Protein AF-0000000067766964 (afdb_homodimer)

InterPro domains:
  IPR021109 Aspartic peptidase domain superfamily [G3DSA:2.40.70.10] (1-132)

pLDDT: mean 86.57, std 10.9, range [59.5, 97.56]

Radius of gyration: 18.53 Å; Cα contacts (8 Å, |Δi|>4): 700; chains: 2; bounding box: 32×52×48 Å

Organism: Nicotiana tabacum (NCBI:txid4097)

Secondary structure (DSSP, 8-state):
-PPP-------EEEEEETTEEEEEEEE-TT-SSEEEEHHHHHHHTPPPPPP----EE-TTS-EE--SB---SEEEEETTEEEEE-EEEE-----TT-SEEE-HHHHHHTT-EEETTTTEEEEEETTEEEEEE--/-PPP-------EEEEEETTEEEEEEEE-TT-SSEEEEHHHHHHHTPPPPPP----EE-TTS-EE--SB---SEEEEETTEEEEE-EEEE-----TT-SEEE-HHHHHHTT-EEETTTTEEEEEETTEEEEEE--

Sequence (268 aa):
MAQKLSDPGSFSIPRTIGSYSFAIALCDLGASINLMPLAIYTMLGIDRARPTTMLLQLADRTVKRPTGNPDDVLVQVEKFVFPGDFVIFDYQVDEEIPIILGRPFLATERALIDCEAGELKMRLNNEEIIFNVQMAQKLSDPGSFSIPRTIGSYSFAIALCDLGASINLMPLAIYTMLGIDRARPTTMLLQLADRTVKRPTGNPDDVLVQVEKFVFPGDFVIFDYQVDEEIPIILGRPFLATERALIDCEAGELKMRLNNEEIIFNVQ

Structure (mmCIF, N/CA/C/O backbone):
data_AF-0000000067766964-model_v1
#
loop_
_entity.id
_entity.type
_entity.pdbx_description
1 polymer 'Reverse transcriptase domain-containing protein'
#
loop_
_atom_site.group_PDB
_atom_site.id
_atom_site.type_symbol
_atom_site.label_atom_id
_atom_site.label_alt_id
_atom_site.label_comp_id
_atom_site.label_asym_id
_atom_site.label_entity_id
_atom_site.label_seq_id
_atom_site.pdbx_PDB_ins_code
_atom_site.Cartn_x
_atom_site.Cartn_y
_atom_site.Cartn_z
_atom_site.occupancy
_atom_site.B_iso_or_equiv
_atom_site.auth_seq_id
_atom_site.auth_comp_id
_atom_site.auth_asym_id
_atom_site.auth_atom_id
_atom_site.pdbx_PDB_model_num
ATOM 1 N N . MET A 1 1 ? -7.625 -25.438 -0.184 1 72.56 1 MET A N 1
ATOM 2 C CA . MET A 1 1 ? -7.195 -24.297 -1.004 1 72.56 1 MET A CA 1
ATOM 3 C C . MET A 1 1 ? -7.566 -22.984 -0.345 1 72.56 1 MET A C 1
ATOM 5 O O . MET A 1 1 ? -8.578 -22.891 0.356 1 72.56 1 MET A O 1
ATOM 9 N N . ALA A 1 2 ? -6.594 -22 -0.365 1 87.25 2 ALA A N 1
ATOM 10 C CA . ALA A 1 2 ? -6.875 -20.703 0.227 1 87.25 2 ALA A CA 1
ATOM 11 C C . ALA A 1 2 ? -8.109 -20.062 -0.405 1 87.25 2 ALA A C 1
ATOM 13 O O . ALA A 1 2 ? -8.32 -20.172 -1.615 1 87.25 2 ALA A O 1
ATOM 14 N N . GLN A 1 3 ? -9.016 -19.625 0.332 1 89.56 3 GLN A N 1
ATOM 15 C CA . GLN A 1 3 ? -10.203 -18.922 -0.147 1 89.56 3 GLN A CA 1
ATOM 16 C C . GLN A 1 3 ? -9.852 -17.531 -0.665 1 89.56 3 GLN A C 1
ATOM 18 O O . GLN A 1 3 ? -9.195 -16.75 0.032 1 89.56 3 GLN A O 1
ATOM 23 N N . LYS A 1 4 ? -10.242 -17.359 -1.909 1 92.69 4 LYS A N 1
ATOM 24 C CA . LYS A 1 4 ? -10.039 -16.047 -2.494 1 92.69 4 LYS A CA 1
ATOM 25 C C . LYS A 1 4 ? -10.945 -15.008 -1.836 1 92.69 4 LYS A C 1
ATOM 27 O O . LYS A 1 4 ? -12.141 -15.25 -1.657 1 92.69 4 LYS A O 1
ATOM 32 N N . LEU A 1 5 ? -10.383 -13.867 -1.477 1 92.94 5 LEU A N 1
ATOM 33 C CA . LEU A 1 5 ? -11.164 -12.773 -0.898 1 92.94 5 LEU A CA 1
ATOM 34 C C . LEU A 1 5 ? -11.219 -11.586 -1.851 1 92.94 5 LEU A C 1
ATOM 36 O O . LEU A 1 5 ? -10.383 -11.453 -2.742 1 92.94 5 LEU A O 1
ATOM 40 N N . SER A 1 6 ? -12.195 -10.781 -1.706 1 90.88 6 SER A N 1
ATOM 41 C CA . SER A 1 6 ? -12.375 -9.586 -2.521 1 90.88 6 SER A CA 1
ATOM 42 C C . SER A 1 6 ? -11.625 -8.398 -1.931 1 90.88 6 SER A C 1
ATOM 44 O O . SER A 1 6 ? -11.094 -8.484 -0.821 1 90.88 6 SER A O 1
ATOM 46 N N . ASP A 1 7 ? -11.57 -7.34 -2.721 1 91.38 7 ASP A N 1
ATOM 47 C CA . ASP A 1 7 ? -10.945 -6.105 -2.248 1 91.38 7 ASP A CA 1
ATOM 48 C C . ASP A 1 7 ? -11.641 -5.59 -0.99 1 91.38 7 ASP A C 1
ATOM 50 O O . ASP A 1 7 ? -12.82 -5.254 -1.02 1 91.38 7 ASP A O 1
ATOM 54 N N . PRO A 1 8 ? -10.875 -5.516 0.083 1 91.69 8 PRO A N 1
ATOM 55 C CA . PRO A 1 8 ? -11.492 -5.008 1.309 1 91.69 8 PRO A CA 1
ATOM 56 C C . PRO A 1 8 ? -11.82 -3.518 1.23 1 91.69 8 PRO A C 1
ATOM 58 O O . PRO A 1 8 ? -12.555 -2.996 2.078 1 91.69 8 PRO A O 1
ATOM 61 N N . GLY A 1 9 ? -11.297 -2.801 0.246 1 88.94 9 GLY A N 1
ATOM 62 C CA . GLY A 1 9 ? -11.453 -1.36 0.13 1 88.94 9 GLY A CA 1
ATOM 63 C C . GLY A 1 9 ? -10.148 -0.605 0.296 1 88.94 9 GLY A C 1
ATOM 64 O O . GLY A 1 9 ? -9.164 -1.159 0.787 1 88.94 9 GLY A O 1
ATOM 65 N N . SER A 1 10 ? -10.188 0.634 -0.081 1 88.75 10 SER A N 1
ATOM 66 C CA . SER A 1 10 ? -9 1.478 0.016 1 88.75 10 SER A CA 1
ATOM 67 C C . SER A 1 10 ? -8.703 1.843 1.465 1 88.75 10 SER A C 1
ATOM 69 O O . SER A 1 10 ? -9.609 2.152 2.234 1 88.75 10 SER A O 1
ATOM 71 N N . PHE A 1 11 ? -7.477 1.754 1.855 1 92.5 11 PHE A N 1
ATOM 72 C CA . PHE A 1 11 ? -7.039 2.197 3.174 1 92.5 11 PHE A CA 1
ATOM 73 C C . PHE A 1 11 ? -6.82 3.705 3.193 1 92.5 11 PHE A C 1
ATOM 75 O O . PHE A 1 11 ? -5.688 4.172 3.324 1 92.5 11 PHE A O 1
ATOM 82 N N . SER A 1 12 ? -7.973 4.348 3.004 1 92.31 12 SER A N 1
ATOM 83 C CA . SER A 1 12 ? -8.039 5.805 3.041 1 92.31 12 SER A CA 1
ATOM 84 C C . SER A 1 12 ? -8.773 6.293 4.285 1 92.31 12 SER A C 1
ATOM 86 O O . SER A 1 12 ? -9.945 5.98 4.484 1 92.31 12 SER A O 1
ATOM 88 N N . ILE A 1 13 ? -8.094 6.988 5.133 1 93.31 13 ILE A N 1
ATOM 89 C CA . ILE A 1 13 ? -8.688 7.43 6.387 1 93.31 13 ILE A CA 1
ATOM 90 C C . ILE A 1 13 ? -8.555 8.945 6.52 1 93.31 13 ILE A C 1
ATOM 92 O O . ILE A 1 13 ? -7.66 9.547 5.93 1 93.31 13 ILE A O 1
ATOM 96 N N . PRO A 1 14 ? -9.453 9.531 7.234 1 94.38 14 PRO A N 1
ATOM 97 C CA . PRO A 1 14 ? -9.406 10.984 7.387 1 94.38 14 PRO A CA 1
ATOM 98 C C . PRO A 1 14 ? -8.141 11.461 8.094 1 94.38 14 PRO A C 1
ATOM 100 O O . PRO A 1 14 ? -7.641 10.789 9 1 94.38 14 PRO A O 1
ATOM 103 N N . ARG A 1 15 ? -7.727 12.516 7.543 1 96.38 15 ARG A N 1
ATOM 104 C CA . ARG A 1 15 ? -6.605 13.211 8.164 1 96.38 15 ARG A CA 1
ATOM 105 C C . ARG A 1 15 ? -6.836 14.719 8.188 1 96.38 15 ARG A C 1
ATOM 107 O O . ARG A 1 15 ? -7.555 15.25 7.344 1 96.38 15 ARG A O 1
ATOM 114 N N . THR A 1 16 ? -6.215 15.312 9.156 1 95.69 16 THR A N 1
ATOM 115 C CA . THR A 1 16 ? -6.219 16.766 9.227 1 95.69 16 THR A CA 1
ATOM 116 C C . THR A 1 16 ? -4.797 17.328 9.203 1 95.69 16 THR A C 1
ATOM 118 O O . THR A 1 16 ? -3.914 16.797 9.891 1 95.69 16 THR A O 1
ATOM 121 N N . ILE A 1 17 ? -4.594 18.312 8.328 1 94.06 17 ILE A N 1
ATOM 122 C CA . ILE A 1 17 ? -3.34 19.062 8.281 1 94.06 17 ILE A CA 1
ATOM 123 C C . ILE A 1 17 ? -3.617 20.547 8.453 1 94.06 17 ILE A C 1
ATOM 125 O O . ILE A 1 17 ? -4.316 21.156 7.641 1 94.06 17 ILE A O 1
ATOM 129 N N . GLY A 1 18 ? -3.004 21.047 9.508 1 90.06 18 GLY A N 1
ATOM 130 C CA . GLY A 1 18 ? -3.391 22.406 9.828 1 90.06 18 GLY A CA 1
ATOM 131 C C . GLY A 1 18 ? -4.879 22.562 10.078 1 90.06 18 GLY A C 1
ATOM 132 O O . GLY A 1 18 ? -5.449 21.859 10.922 1 90.06 18 GLY A O 1
ATOM 133 N N . SER A 1 19 ? -5.473 23.438 9.297 1 90.5 19 SER A N 1
ATOM 134 C CA . SER A 1 19 ? -6.898 23.688 9.453 1 90.5 19 SER A CA 1
ATOM 135 C C . SER A 1 19 ? -7.715 22.938 8.414 1 90.5 19 SER A C 1
ATOM 137 O O . SER A 1 19 ? -8.938 23.078 8.352 1 90.5 19 SER A O 1
ATOM 139 N N . TYR A 1 20 ? -7.094 22.109 7.672 1 91.69 20 TYR A N 1
ATOM 140 C CA . TYR A 1 20 ? -7.77 21.438 6.562 1 91.69 20 TYR A CA 1
ATOM 141 C C . TYR A 1 20 ? -7.957 19.953 6.844 1 91.69 20 TYR A C 1
ATOM 143 O O . TYR A 1 20 ? -7.008 19.266 7.223 1 91.69 20 TYR A O 1
ATOM 151 N N . SER A 1 21 ? -9.148 19.578 6.695 1 93.44 21 SER A N 1
ATOM 152 C CA . SER A 1 21 ? -9.484 18.172 6.887 1 93.44 21 SER A CA 1
ATOM 153 C C . SER A 1 21 ? -9.633 17.453 5.547 1 93.44 21 SER A C 1
ATOM 155 O O . SER A 1 21 ? -10.367 17.922 4.668 1 93.44 21 SER A O 1
ATOM 157 N N . PHE A 1 22 ? -8.914 16.406 5.438 1 91.94 22 PHE A N 1
ATOM 158 C CA . PHE A 1 22 ? -9.031 15.547 4.27 1 91.94 22 PHE A CA 1
ATOM 159 C C . PHE A 1 22 ? -9.812 14.281 4.613 1 91.94 22 PHE A C 1
ATOM 161 O O . PHE A 1 22 ? -9.375 13.477 5.438 1 91.94 22 PHE A O 1
ATOM 168 N N . ALA A 1 23 ? -10.883 14.109 3.98 1 88.19 23 ALA A N 1
ATOM 169 C CA . ALA A 1 23 ? -11.711 12.945 4.246 1 88.19 23 ALA A CA 1
ATOM 170 C C . ALA A 1 23 ? -11.031 11.664 3.77 1 88.19 23 ALA A C 1
ATOM 172 O O . ALA A 1 23 ? -11.258 10.586 4.332 1 88.19 23 ALA A O 1
ATOM 173 N N . ILE A 1 24 ? -10.141 11.898 2.807 1 87.19 24 ILE A N 1
ATOM 174 C CA . ILE A 1 24 ? -9.578 10.719 2.158 1 87.19 24 ILE A CA 1
ATOM 175 C C . ILE A 1 24 ? -8.078 10.922 1.947 1 87.19 24 ILE A C 1
ATOM 177 O O . ILE A 1 24 ? -7.664 11.703 1.085 1 87.19 24 ILE A O 1
ATOM 181 N N . ALA A 1 25 ? -7.305 10.391 2.822 1 92.12 25 ALA A N 1
ATOM 182 C CA . ALA A 1 25 ? -5.859 10.273 2.643 1 92.12 25 ALA A CA 1
ATOM 183 C C . ALA A 1 25 ? -5.441 8.812 2.488 1 92.12 25 ALA A C 1
ATOM 185 O O . ALA A 1 25 ? -5.715 7.988 3.361 1 92.12 25 ALA A O 1
ATOM 186 N N . LEU A 1 26 ? -4.781 8.57 1.412 1 93.06 26 LEU A N 1
ATOM 187 C CA . LEU A 1 26 ? -4.453 7.188 1.098 1 93.06 26 LEU A CA 1
ATOM 188 C C . LEU A 1 26 ? -3.227 6.727 1.878 1 93.06 26 LEU A C 1
ATOM 190 O O . LEU A 1 26 ? -2.201 7.41 1.891 1 93.06 26 LEU A O 1
ATOM 194 N N . CYS A 1 27 ? -3.41 5.637 2.564 1 94.19 27 CYS A N 1
ATOM 195 C CA . CYS A 1 27 ? -2.275 4.914 3.127 1 94.19 27 CYS A CA 1
ATOM 196 C C . CYS A 1 27 ? -1.703 3.928 2.115 1 94.19 27 CYS A C 1
ATOM 198 O O . CYS A 1 27 ? -2.334 2.918 1.803 1 94.19 27 CYS A O 1
ATOM 200 N N . ASP A 1 28 ? -0.506 4.242 1.622 1 91.69 28 ASP A N 1
ATOM 201 C CA . ASP A 1 28 ? 0 3.482 0.482 1 91.69 28 ASP A CA 1
ATOM 202 C C . ASP A 1 28 ? 1.331 2.812 0.815 1 91.69 28 ASP A C 1
ATOM 204 O O . ASP A 1 28 ? 2.367 3.477 0.88 1 91.69 28 ASP A O 1
ATOM 208 N N . LEU A 1 29 ? 1.304 1.486 0.872 1 92.38 29 LEU A N 1
ATOM 209 C CA . LEU A 1 29 ? 2.516 0.716 1.132 1 92.38 29 LEU A CA 1
ATOM 210 C C . LEU A 1 29 ? 3.434 0.72 -0.086 1 92.38 29 LEU A C 1
ATOM 212 O O . LEU A 1 29 ? 4.613 0.382 0.02 1 92.38 29 LEU A O 1
ATOM 216 N N . GLY A 1 30 ? 2.893 1.052 -1.197 1 87.69 30 GLY A N 1
ATOM 217 C CA . GLY A 1 30 ? 3.691 1.084 -2.412 1 87.69 30 GLY A CA 1
ATOM 218 C C . GLY A 1 30 ? 4.48 2.371 -2.574 1 87.69 30 GLY A C 1
ATOM 219 O O . GLY A 1 30 ? 5.375 2.453 -3.414 1 87.69 30 GLY A O 1
ATOM 220 N N . ALA A 1 31 ? 4.242 3.34 -1.771 1 87.88 31 ALA A N 1
ATOM 221 C CA . ALA A 1 31 ? 4.867 4.652 -1.899 1 87.88 31 ALA A CA 1
ATOM 222 C C . ALA A 1 31 ? 5.988 4.828 -0.878 1 87.88 31 ALA A C 1
ATOM 224 O O . ALA A 1 31 ? 5.773 4.664 0.324 1 87.88 31 ALA A O 1
ATOM 225 N N . SER A 1 32 ? 7.141 5.258 -1.37 1 88.62 32 SER A N 1
ATOM 226 C CA . SER A 1 32 ? 8.289 5.48 -0.495 1 88.62 32 SER A CA 1
ATOM 227 C C . SER A 1 32 ? 8.312 6.914 0.029 1 88.62 32 SER A C 1
ATOM 229 O O . SER A 1 32 ? 9.258 7.316 0.703 1 88.62 32 SER A O 1
ATOM 231 N N . ILE A 1 33 ? 7.301 7.672 -0.274 1 89.06 33 ILE A N 1
ATOM 232 C CA . ILE A 1 33 ? 7.238 9.07 0.136 1 89.06 33 ILE A CA 1
ATOM 233 C C . ILE A 1 33 ? 5.801 9.445 0.492 1 89.06 33 ILE A C 1
ATOM 235 O O . ILE A 1 33 ? 4.863 8.727 0.135 1 89.06 33 ILE A O 1
ATOM 239 N N . ASN A 1 34 ? 5.676 10.547 1.254 1 92 34 ASN A N 1
ATOM 240 C CA . ASN A 1 34 ? 4.395 11.227 1.381 1 92 34 ASN A CA 1
ATOM 241 C C . ASN A 1 34 ? 4.223 12.305 0.312 1 92 34 ASN A C 1
ATOM 243 O O . ASN A 1 34 ? 5.121 13.117 0.098 1 92 34 ASN A O 1
ATOM 247 N N . LEU A 1 35 ? 3.098 12.281 -0.365 1 89.56 35 LEU A N 1
ATOM 248 C CA . LEU A 1 35 ? 2.916 13.156 -1.521 1 89.56 35 LEU A CA 1
ATOM 249 C C . LEU A 1 35 ? 1.757 14.117 -1.297 1 89.56 35 LEU A C 1
ATOM 251 O O . LEU A 1 35 ? 0.708 13.727 -0.782 1 89.56 35 LEU A O 1
ATOM 255 N N . MET A 1 36 ? 2.064 15.359 -1.678 1 89.44 36 MET A N 1
ATOM 256 C CA . MET A 1 36 ? 1.05 16.406 -1.667 1 89.44 36 MET A CA 1
ATOM 257 C C . MET A 1 36 ? 1.168 17.297 -2.904 1 89.44 36 MET A C 1
ATOM 259 O O . MET A 1 36 ? 2.271 17.688 -3.285 1 89.44 36 MET A O 1
ATOM 263 N N . PRO A 1 37 ? 0.085 17.578 -3.545 1 87 37 PRO A N 1
ATOM 264 C CA . PRO A 1 37 ? 0.17 18.5 -4.68 1 87 37 PRO A CA 1
ATOM 265 C C . PRO A 1 37 ? 0.46 19.938 -4.254 1 87 37 PRO A C 1
ATOM 267 O O . PRO A 1 37 ? 0.093 20.344 -3.15 1 87 37 PRO A O 1
ATOM 270 N N . LEU A 1 38 ? 0.995 20.609 -5.211 1 85.69 38 LEU A N 1
ATOM 271 C CA . LEU A 1 38 ? 1.349 22 -4.949 1 85.69 38 LEU A CA 1
ATOM 272 C C . LEU A 1 38 ? 0.12 22.812 -4.547 1 85.69 38 LEU A C 1
ATOM 274 O O . LEU A 1 38 ? 0.196 23.672 -3.658 1 85.69 38 LEU A O 1
ATOM 278 N N . ALA A 1 39 ? -0.982 22.547 -5.176 1 86.56 39 ALA A N 1
ATOM 279 C CA . ALA A 1 39 ? -2.217 23.281 -4.891 1 86.56 39 ALA A CA 1
ATOM 280 C C . ALA A 1 39 ? -2.629 23.109 -3.43 1 86.56 39 ALA A C 1
ATOM 282 O O . ALA A 1 39 ? -3.047 24.062 -2.777 1 86.56 39 ALA A O 1
ATOM 283 N N . ILE A 1 40 ? -2.51 21.969 -2.926 1 88.25 40 ILE A N 1
ATOM 284 C CA . ILE A 1 40 ? -2.857 21.688 -1.536 1 88.25 40 ILE A CA 1
ATOM 285 C C . ILE A 1 40 ? -1.832 22.328 -0.606 1 88.25 40 ILE A C 1
ATOM 287 O O . ILE A 1 40 ? -2.199 22.969 0.387 1 88.25 40 ILE A O 1
ATOM 291 N N . TYR A 1 41 ? -0.616 22.172 -0.977 1 87.81 41 TYR A N 1
ATOM 292 C CA . TYR A 1 41 ? 0.453 22.75 -0.177 1 87.81 41 TYR A CA 1
ATOM 293 C C . TYR A 1 41 ? 0.256 24.266 -0.02 1 87.81 41 TYR A C 1
ATOM 295 O O . TYR A 1 41 ? 0.4 24.797 1.079 1 87.81 41 TYR A O 1
ATOM 303 N N . THR A 1 42 ? -0.036 24.875 -1.089 1 87.56 42 THR A N 1
ATOM 304 C CA . THR A 1 42 ? -0.266 26.312 -1.082 1 87.56 42 THR A CA 1
ATOM 305 C C . THR A 1 42 ? -1.466 26.672 -0.209 1 87.56 42 THR A C 1
ATOM 307 O O . THR A 1 42 ? -1.426 27.641 0.548 1 87.56 42 THR A O 1
ATOM 310 N N . MET A 1 43 ? -2.445 25.859 -0.3 1 87.94 43 MET A N 1
ATOM 311 C CA . MET A 1 43 ? -3.658 26.094 0.48 1 87.94 43 MET A CA 1
ATOM 312 C C . MET A 1 43 ? -3.369 25.984 1.975 1 87.94 43 MET A C 1
ATOM 314 O O . MET A 1 43 ? -3.967 26.703 2.775 1 87.94 43 MET A O 1
ATOM 318 N N . LEU A 1 44 ? -2.486 25.141 2.379 1 88.19 44 LEU A N 1
ATOM 319 C CA . LEU A 1 44 ? -2.16 24.922 3.783 1 88.19 44 LEU A CA 1
ATOM 320 C C . LEU A 1 44 ? -1.356 26.078 4.348 1 88.19 44 LEU A C 1
ATOM 322 O O . LEU A 1 44 ? -1.276 26.25 5.566 1 88.19 44 LEU A O 1
ATOM 326 N N . GLY A 1 45 ? -0.78 26.891 3.48 1 82.88 45 GLY A N 1
ATOM 327 C CA . GLY A 1 45 ? -0.008 28.031 3.932 1 82.88 45 GLY A CA 1
ATOM 328 C C . GLY A 1 45 ? 1.278 27.641 4.637 1 82.88 45 GLY A C 1
ATOM 329 O O . GLY A 1 45 ? 1.723 28.344 5.555 1 82.88 45 GLY A O 1
ATOM 330 N N . ILE A 1 46 ? 1.704 26.469 4.363 1 74.69 46 ILE A N 1
ATOM 331 C CA . ILE A 1 46 ? 2.939 26 4.98 1 74.69 46 ILE A CA 1
ATOM 332 C C . ILE A 1 46 ? 4.133 26.719 4.359 1 74.69 46 ILE A C 1
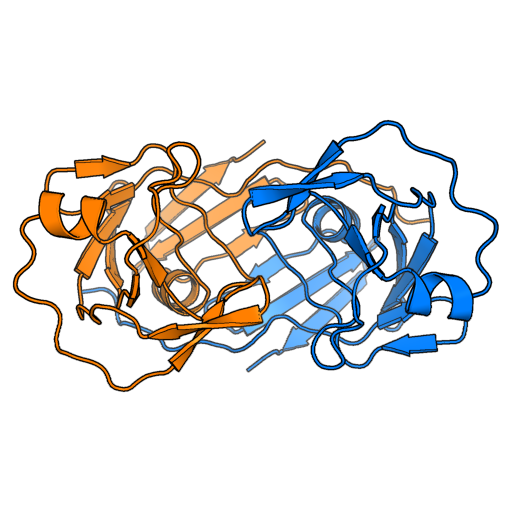ATOM 334 O O . ILE A 1 46 ? 4.09 27.109 3.189 1 74.69 46 ILE A O 1
ATOM 338 N N . ASP A 1 47 ? 4.965 27.156 5.207 1 66.25 47 ASP A N 1
ATOM 339 C CA . ASP A 1 47 ? 6.137 27.891 4.742 1 66.25 47 ASP A CA 1
ATOM 340 C C . ASP A 1 47 ? 6.82 27.172 3.586 1 66.25 47 ASP A C 1
ATOM 342 O O . ASP A 1 47 ? 6.73 25.938 3.479 1 66.25 47 ASP A O 1
ATOM 346 N N . ARG A 1 48 ? 7.535 27.969 2.875 1 62.94 48 ARG A N 1
ATOM 347 C CA . ARG A 1 48 ? 8.133 27.609 1.594 1 62.94 48 ARG A CA 1
ATOM 348 C C . ARG A 1 48 ? 8.93 26.312 1.703 1 62.94 48 ARG A C 1
ATOM 350 O O . ARG A 1 48 ? 9.68 26.125 2.662 1 62.94 48 ARG A O 1
ATOM 357 N N . ALA A 1 49 ? 8.547 25.312 0.904 1 62.75 49 ALA A N 1
ATOM 358 C CA . ALA A 1 49 ? 9.258 24.047 0.7 1 62.75 49 ALA A CA 1
ATOM 359 C C . ALA A 1 49 ? 10.703 24.297 0.278 1 62.75 49 ALA A C 1
ATOM 361 O O . ALA A 1 49 ? 10.992 25.25 -0.449 1 62.75 49 ALA A O 1
ATOM 362 N N . ARG A 1 50 ? 11.555 23.703 1.051 1 68 50 ARG A N 1
ATOM 363 C CA . ARG A 1 50 ? 12.945 23.781 0.625 1 68 50 ARG A CA 1
ATOM 364 C C . ARG A 1 50 ? 13.133 23.203 -0.77 1 68 50 ARG A C 1
ATOM 366 O O . ARG A 1 50 ? 12.531 22.172 -1.102 1 68 50 ARG A O 1
ATOM 373 N N . PRO A 1 51 ? 13.906 23.984 -1.583 1 63.62 51 PRO A N 1
ATOM 374 C CA . PRO A 1 51 ? 14.203 23.422 -2.902 1 63.62 51 PRO A CA 1
ATOM 375 C C . PRO A 1 51 ? 14.953 22.094 -2.822 1 63.62 51 PRO A C 1
ATOM 377 O O . PRO A 1 51 ? 15.695 21.859 -1.869 1 63.62 51 PRO A O 1
ATOM 380 N N . THR A 1 52 ? 14.516 21.156 -3.596 1 66.62 52 THR A N 1
ATOM 381 C CA . THR A 1 52 ? 15.203 19.875 -3.602 1 66.62 52 THR A CA 1
ATOM 382 C C . THR A 1 52 ? 15.734 19.547 -4.996 1 66.62 52 THR A C 1
ATOM 384 O O . THR A 1 52 ? 15.172 19.984 -5.996 1 66.62 52 THR A O 1
ATOM 387 N N . THR A 1 53 ? 16.859 18.969 -4.988 1 65.25 53 THR A N 1
ATOM 388 C CA . THR A 1 53 ? 17.438 18.5 -6.242 1 65.25 53 THR A CA 1
ATOM 389 C C . THR A 1 53 ? 17.062 17.047 -6.508 1 65.25 53 THR A C 1
ATOM 391 O O . THR A 1 53 ? 17.469 16.469 -7.512 1 65.25 53 THR A O 1
ATOM 394 N N . MET A 1 54 ? 16.188 16.656 -5.707 1 64.88 54 MET A N 1
ATOM 395 C CA . MET A 1 54 ? 15.82 15.242 -5.812 1 64.88 54 MET A CA 1
ATOM 396 C C . MET A 1 54 ? 14.938 14.992 -7.031 1 64.88 54 MET A C 1
ATOM 398 O O . MET A 1 54 ? 14.148 15.867 -7.414 1 64.88 54 MET A O 1
ATOM 402 N N . LEU A 1 55 ? 15.32 13.906 -7.793 1 68.44 55 LEU A N 1
ATOM 403 C CA . LEU A 1 55 ? 14.422 13.391 -8.82 1 68.44 55 LEU A CA 1
ATOM 404 C C . LEU A 1 55 ? 13.695 12.148 -8.336 1 68.44 55 LEU A C 1
ATOM 406 O O . LEU A 1 55 ? 14.297 11.273 -7.699 1 68.44 55 LEU A O 1
ATOM 410 N N . LEU A 1 56 ? 12.398 12.367 -8.453 1 69.06 56 LEU A N 1
ATOM 411 C CA . LEU A 1 56 ? 11.625 11.211 -8.016 1 69.06 56 LEU A CA 1
ATOM 412 C C . LEU A 1 56 ? 10.93 10.547 -9.195 1 69.06 56 LEU A C 1
ATOM 414 O O . LEU A 1 56 ? 10.43 11.227 -10.094 1 69.06 56 LEU A O 1
ATOM 418 N N . GLN A 1 57 ? 11.133 9.32 -9.203 1 62.19 57 GLN A N 1
ATOM 419 C CA . GLN A 1 57 ? 10.375 8.547 -10.18 1 62.19 57 GLN A CA 1
ATOM 420 C C . GLN A 1 57 ? 8.977 8.219 -9.656 1 62.19 57 GLN A C 1
ATOM 422 O O . GLN A 1 57 ? 8.836 7.629 -8.578 1 62.19 57 GLN A O 1
ATOM 427 N N . LEU A 1 58 ? 7.984 8.648 -10.391 1 62.16 58 LEU A N 1
ATOM 428 C CA . LEU A 1 58 ? 6.594 8.438 -10.008 1 62.16 58 LEU A CA 1
ATOM 429 C C . LEU A 1 58 ? 6.137 7.027 -10.344 1 62.16 58 LEU A C 1
ATOM 431 O O . LEU A 1 58 ? 6.867 6.273 -11 1 62.16 58 LEU A O 1
ATOM 435 N N . ALA A 1 59 ? 5.129 6.695 -9.789 1 59.62 59 ALA A N 1
ATOM 436 C CA . ALA A 1 59 ? 4.582 5.355 -9.984 1 59.62 59 ALA A CA 1
ATOM 437 C C . ALA A 1 59 ? 4.438 5.035 -11.469 1 59.62 59 ALA A C 1
ATOM 439 O O . ALA A 1 59 ? 4.625 3.889 -11.883 1 59.62 59 ALA A O 1
ATOM 440 N N . ASP A 1 60 ? 4.234 6.078 -12.273 1 60.25 60 ASP A N 1
ATOM 441 C CA .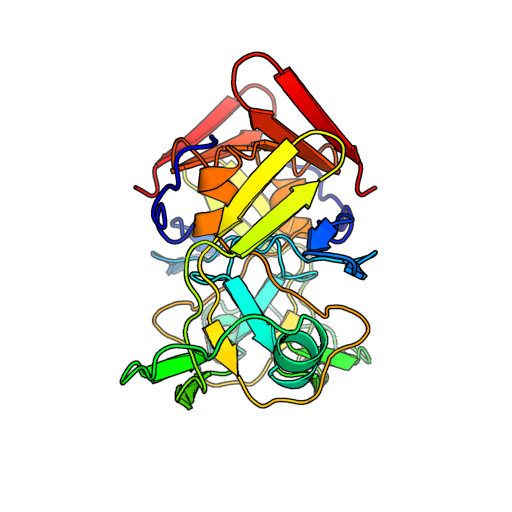 ASP A 1 60 ? 4.098 5.875 -13.711 1 60.25 60 ASP A CA 1
ATOM 442 C C . ASP A 1 60 ? 5.457 5.934 -14.406 1 60.25 60 ASP A C 1
ATOM 444 O O . ASP A 1 60 ? 5.531 6.039 -15.633 1 60.25 60 ASP A O 1
ATOM 448 N N . ARG A 1 61 ? 6.523 6.008 -13.648 1 60.59 61 ARG A N 1
ATOM 449 C CA . ARG A 1 61 ? 7.914 5.945 -14.086 1 60.59 61 ARG A CA 1
ATOM 450 C C . ARG A 1 61 ? 8.375 7.289 -14.641 1 60.59 61 ARG A C 1
ATOM 452 O O . ARG A 1 61 ? 9.5 7.41 -15.133 1 60.59 61 ARG A O 1
ATOM 459 N N . THR A 1 62 ? 7.449 8.188 -14.508 1 64.88 62 THR A N 1
ATOM 460 C CA . THR A 1 62 ? 7.891 9.531 -14.875 1 64.88 62 THR A CA 1
ATOM 461 C C . THR A 1 62 ? 8.805 10.109 -13.797 1 64.88 62 THR A C 1
ATOM 463 O O . THR A 1 62 ? 8.562 9.922 -12.602 1 64.88 62 THR A O 1
ATOM 466 N N . VAL A 1 63 ? 9.938 10.664 -14.375 1 69 63 VAL A N 1
ATOM 467 C CA . VAL A 1 63 ? 10.859 11.32 -13.453 1 69 63 VAL A CA 1
ATOM 468 C C . VAL A 1 63 ? 10.531 12.805 -13.359 1 69 63 VAL A C 1
ATOM 470 O O . VAL A 1 63 ? 10.445 13.492 -14.383 1 69 63 VAL A O 1
ATOM 473 N N . LYS A 1 64 ? 10.203 13.188 -12.211 1 72.75 64 LYS A N 1
ATOM 474 C CA . LYS A 1 64 ? 9.859 14.594 -12.023 1 72.75 64 LYS A CA 1
ATOM 475 C C . LYS A 1 64 ? 10.625 15.195 -10.852 1 72.75 64 LYS A C 1
ATOM 477 O O . LYS A 1 64 ? 11.023 14.477 -9.93 1 72.75 64 LYS A O 1
ATOM 482 N N . ARG A 1 65 ? 10.867 16.469 -11.047 1 76.75 65 ARG A N 1
ATOM 483 C CA . ARG A 1 65 ? 11.477 17.203 -9.945 1 76.75 65 ARG A CA 1
ATOM 484 C C . ARG A 1 65 ? 10.422 17.766 -9.008 1 76.75 65 ARG A C 1
ATOM 486 O O . ARG A 1 65 ? 9.516 18.484 -9.438 1 76.75 65 ARG A O 1
ATOM 493 N N . PRO A 1 66 ? 10.602 17.406 -7.758 1 78.06 66 PRO A N 1
ATOM 494 C CA . PRO A 1 66 ? 9.633 17.969 -6.824 1 78.06 66 PRO A CA 1
ATOM 495 C C . PRO A 1 66 ? 9.75 19.5 -6.711 1 78.06 66 PRO A C 1
ATOM 497 O O . PRO A 1 66 ? 10.828 20.047 -6.914 1 78.06 66 PRO A O 1
ATOM 500 N N . THR A 1 67 ? 8.688 20.125 -6.484 1 77.5 67 THR A N 1
ATOM 501 C CA . THR A 1 67 ? 8.656 21.562 -6.246 1 77.5 67 THR A CA 1
ATOM 502 C C . THR A 1 67 ? 9.242 21.891 -4.879 1 77.5 67 THR A C 1
ATOM 504 O O . THR A 1 67 ? 9.812 22.969 -4.691 1 77.5 67 THR A O 1
ATOM 507 N N . GLY A 1 68 ? 9.07 20.984 -3.926 1 77 68 GLY A N 1
ATOM 508 C CA . GLY A 1 68 ? 9.586 21.203 -2.582 1 77 68 GLY A CA 1
ATOM 509 C C . GLY A 1 68 ? 9.422 19.984 -1.688 1 77 68 GLY A C 1
ATOM 510 O O . GLY A 1 68 ? 8.781 19 -2.074 1 77 68 GLY A O 1
ATOM 511 N N . ASN A 1 69 ? 10.148 20.094 -0.582 1 78.62 69 ASN A N 1
ATOM 512 C CA . ASN A 1 69 ? 10.109 19.031 0.408 1 78.62 69 ASN A CA 1
ATOM 513 C C . ASN A 1 69 ? 9.922 19.578 1.82 1 78.62 69 ASN A C 1
ATOM 515 O O . ASN A 1 69 ? 10.891 19.734 2.561 1 78.62 69 ASN A O 1
ATOM 519 N N . PRO A 1 70 ? 8.641 19.953 2.131 1 81.62 70 PRO A N 1
ATOM 520 C CA . PRO A 1 70 ? 8.438 20.406 3.51 1 81.62 70 PRO A CA 1
ATOM 521 C C . PRO A 1 70 ? 8.703 19.312 4.535 1 81.62 70 PRO A C 1
ATOM 523 O O . PRO A 1 70 ? 8.234 18.172 4.363 1 81.62 70 PRO A O 1
ATOM 526 N N . ASP A 1 71 ? 9.383 19.656 5.535 1 85.06 71 ASP A N 1
ATOM 527 C CA . ASP A 1 71 ? 9.703 18.719 6.613 1 85.06 71 ASP A CA 1
ATOM 528 C C . ASP A 1 71 ? 8.797 18.938 7.82 1 85.06 71 ASP A C 1
ATOM 530 O O . ASP A 1 71 ? 8.367 20.062 8.086 1 85.06 71 ASP A O 1
ATOM 534 N N . ASP A 1 72 ? 8.477 17.812 8.516 1 89.38 72 ASP A N 1
ATOM 535 C CA . ASP A 1 72 ? 7.809 17.812 9.812 1 89.38 72 ASP A CA 1
ATOM 536 C C . ASP A 1 72 ? 6.441 18.484 9.719 1 89.38 72 ASP A C 1
ATOM 538 O O . ASP A 1 72 ? 6.098 19.328 10.562 1 89.38 72 ASP A O 1
ATOM 542 N N . VAL A 1 73 ? 5.758 18.234 8.586 1 91.81 73 VAL A N 1
ATOM 543 C CA . VAL A 1 73 ? 4.355 18.625 8.492 1 91.81 73 VAL A CA 1
ATOM 544 C C . VAL A 1 73 ? 3.521 17.828 9.484 1 91.81 73 VAL A C 1
ATOM 546 O O . VAL A 1 73 ? 3.594 16.594 9.508 1 91.81 73 VAL A O 1
ATOM 549 N N . LEU A 1 74 ? 2.785 18.531 10.312 1 94.06 74 LEU A N 1
ATOM 550 C CA . LEU A 1 74 ? 1.991 17.859 11.328 1 94.06 74 LEU A CA 1
ATOM 551 C C . LEU A 1 74 ? 0.678 17.344 10.742 1 94.06 74 LEU A C 1
ATOM 553 O O . LEU A 1 74 ? -0.108 18.125 10.203 1 94.06 74 LEU A O 1
ATOM 557 N N . VAL A 1 75 ? 0.486 16.078 10.82 1 95.62 75 VAL A N 1
ATOM 558 C CA . VAL A 1 75 ? -0.718 15.414 10.336 1 95.62 75 VAL A CA 1
ATOM 559 C C . VAL A 1 75 ? -1.503 14.844 11.523 1 95.62 75 VAL A C 1
ATOM 561 O O . VAL A 1 75 ? -0.958 14.094 12.336 1 95.62 75 VAL A O 1
ATOM 564 N N . GLN A 1 76 ? -2.703 15.188 11.547 1 96.31 76 GLN A N 1
ATOM 565 C CA . GLN A 1 76 ? -3.533 14.766 12.672 1 96.31 76 GLN A CA 1
ATOM 566 C C . GLN A 1 76 ? -4.539 13.703 12.242 1 96.31 76 GLN A C 1
ATOM 568 O O . GLN A 1 76 ? -5.148 13.812 11.18 1 96.31 76 GLN A O 1
ATOM 573 N N . VAL A 1 77 ? -4.66 12.703 13.047 1 95.31 77 VAL A N 1
ATOM 574 C CA . VAL A 1 77 ? -5.703 11.695 12.93 1 95.31 77 VAL A CA 1
ATOM 575 C C . VAL A 1 77 ? -6.352 11.453 14.289 1 95.31 77 VAL A C 1
ATOM 577 O O . VAL A 1 77 ? -5.707 10.953 15.211 1 95.31 77 VAL A O 1
ATOM 580 N N . GLU A 1 78 ? -7.637 11.836 14.375 1 94.44 78 GLU A N 1
ATOM 581 C CA . GLU A 1 78 ? -8.328 11.836 15.664 1 94.44 78 GLU A CA 1
ATOM 582 C C . GLU A 1 78 ? -7.508 12.555 16.734 1 94.44 78 GLU A C 1
ATOM 584 O O . GLU A 1 78 ? -7.137 13.719 16.547 1 94.44 78 GLU A O 1
ATOM 589 N N . LYS A 1 79 ? -7.043 11.828 17.766 1 94.69 79 LYS A N 1
ATOM 590 C CA . LYS A 1 79 ? -6.32 12.477 18.844 1 94.69 79 LYS A CA 1
ATOM 591 C C . LYS A 1 79 ? -4.816 12.445 18.609 1 94.69 79 LYS A C 1
ATOM 593 O O . LYS A 1 79 ? -4.051 13.078 19.328 1 94.69 79 LYS A O 1
ATOM 598 N N . PHE A 1 80 ? -4.352 11.766 17.672 1 96.69 80 PHE A N 1
ATOM 599 C CA . PHE A 1 80 ? -2.924 11.609 17.422 1 96.69 80 PHE A CA 1
ATOM 600 C C . PHE A 1 80 ? -2.416 12.672 16.469 1 96.69 80 PHE A C 1
ATOM 602 O O . PHE A 1 80 ? -3.119 13.055 15.523 1 96.69 80 PHE A O 1
ATOM 609 N N . VAL A 1 81 ? -1.184 13.109 16.656 1 96.25 81 VAL A N 1
ATOM 610 C CA . VAL A 1 81 ? -0.478 14.008 15.742 1 96.25 81 VAL A CA 1
ATOM 611 C C . VAL A 1 81 ? 0.898 13.438 15.414 1 96.25 81 VAL A C 1
ATOM 613 O O . VAL A 1 81 ? 1.673 13.109 16.312 1 96.25 81 VAL A O 1
ATOM 616 N N . PHE A 1 82 ? 1.168 13.32 14.148 1 96.75 82 PHE A N 1
ATOM 617 C CA . PHE A 1 82 ? 2.432 12.758 13.68 1 96.75 82 PHE A CA 1
ATOM 618 C C . PHE A 1 82 ? 3.123 13.711 12.719 1 96.75 82 PHE A C 1
ATOM 620 O O . PHE A 1 82 ? 2.471 14.336 11.875 1 96.75 82 PHE A O 1
ATOM 627 N N . PRO A 1 83 ? 4.395 13.789 12.797 1 95 83 PRO A N 1
ATOM 628 C CA . PRO A 1 83 ? 5.133 14.539 11.781 1 95 83 PRO A CA 1
ATOM 629 C C . PRO A 1 83 ? 5.41 13.719 10.523 1 95 83 PRO A C 1
ATOM 631 O O . PRO A 1 83 ? 5.629 12.508 10.617 1 95 83 PRO A O 1
ATOM 634 N N . GLY A 1 84 ? 5.363 14.383 9.445 1 94.19 84 GLY A N 1
ATOM 635 C CA . GLY A 1 84 ? 5.727 13.734 8.195 1 94.19 84 GLY A CA 1
ATOM 636 C C . GLY A 1 84 ? 6.422 14.672 7.227 1 94.19 84 GLY A C 1
ATOM 637 O O . GLY A 1 84 ? 6.074 15.852 7.137 1 94.19 84 GLY A O 1
ATOM 638 N N . ASP A 1 85 ? 7.41 14.141 6.52 1 91.12 85 ASP A N 1
ATOM 639 C CA . ASP A 1 85 ? 8.023 14.859 5.41 1 91.12 85 ASP A CA 1
ATOM 640 C C . ASP A 1 85 ? 7.254 14.633 4.113 1 91.12 85 ASP A C 1
ATOM 642 O O . ASP A 1 85 ? 6.941 13.492 3.764 1 91.12 85 ASP A O 1
ATOM 646 N N . PHE A 1 86 ? 6.969 15.719 3.43 1 91.12 86 PHE A N 1
ATOM 647 C CA . PHE A 1 86 ? 6.215 15.586 2.189 1 91.12 86 PHE A CA 1
ATOM 648 C C . PHE A 1 86 ? 7.059 16 0.992 1 91.12 86 PHE A C 1
ATOM 650 O O . PHE A 1 86 ? 8.008 16.781 1.138 1 91.12 86 PHE A O 1
ATOM 657 N N . VAL A 1 87 ? 6.75 15.398 -0.046 1 88.94 87 VAL A N 1
ATOM 658 C CA . VAL A 1 87 ? 7.25 15.836 -1.345 1 88.94 87 VAL A CA 1
ATOM 659 C C . VAL A 1 87 ? 6.125 16.516 -2.123 1 88.94 87 VAL A C 1
ATOM 661 O O . VAL A 1 87 ? 5.02 15.984 -2.223 1 88.94 87 VAL A O 1
ATOM 664 N N . ILE A 1 88 ? 6.445 17.672 -2.656 1 87.94 88 ILE A N 1
ATOM 665 C CA . ILE A 1 88 ? 5.438 18.469 -3.352 1 87.94 88 ILE A CA 1
ATOM 666 C C . ILE A 1 88 ? 5.695 18.422 -4.855 1 87.94 88 ILE A C 1
ATOM 668 O O . ILE A 1 88 ? 6.809 18.672 -5.312 1 87.94 88 ILE A O 1
ATOM 672 N N . PHE A 1 89 ? 4.621 18.031 -5.551 1 81.44 89 PHE A N 1
ATOM 673 C CA . PHE A 1 89 ? 4.664 18.094 -7.008 1 81.44 89 PHE A CA 1
ATOM 674 C C . PHE A 1 89 ? 3.57 19.016 -7.539 1 81.44 89 PHE A C 1
ATOM 676 O O . PHE A 1 89 ? 2.51 19.156 -6.926 1 81.44 89 PHE A O 1
ATOM 683 N N . ASP A 1 90 ? 3.932 19.547 -8.68 1 79.69 90 ASP A N 1
ATOM 684 C CA . ASP A 1 90 ? 2.924 20.344 -9.375 1 79.69 90 ASP A CA 1
ATOM 685 C C . ASP A 1 90 ? 2.127 19.484 -10.359 1 79.69 90 ASP A C 1
ATOM 687 O O . ASP A 1 90 ? 2.496 19.375 -11.523 1 79.69 90 ASP A O 1
ATOM 691 N N . TYR A 1 91 ? 1.153 18.844 -9.82 1 75.56 91 TYR A N 1
ATOM 692 C CA . TYR A 1 91 ? 0.234 18.078 -10.656 1 75.56 91 TYR A CA 1
ATOM 693 C C . TYR A 1 91 ? -1.214 18.359 -10.266 1 75.56 91 TYR A C 1
ATOM 695 O O . TYR A 1 91 ? -1.48 18.969 -9.227 1 75.56 91 TYR A O 1
ATOM 703 N N . GLN A 1 92 ? -2.07 17.969 -11.164 1 72.81 92 GLN A N 1
ATOM 704 C CA . GLN A 1 92 ? -3.492 18.172 -10.914 1 72.81 92 GLN A CA 1
ATOM 705 C C . GLN A 1 92 ? -3.965 17.391 -9.695 1 72.81 92 GLN A C 1
ATOM 707 O O . GLN A 1 92 ? -3.656 16.203 -9.562 1 72.81 92 GLN A O 1
ATOM 712 N N . VAL A 1 93 ? -4.625 18.156 -8.844 1 71.31 93 VAL A N 1
ATOM 713 C CA . VAL A 1 93 ? -5.156 17.547 -7.629 1 71.31 93 V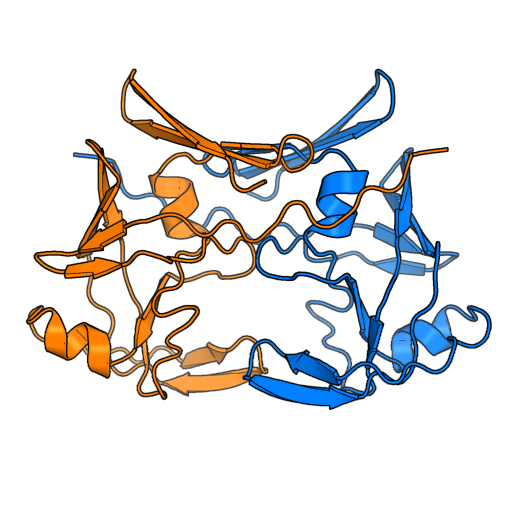AL A CA 1
ATOM 714 C C . VAL A 1 93 ? -6.148 16.438 -8 1 71.31 93 VAL A C 1
ATOM 716 O O . VAL A 1 93 ? -7.035 16.656 -8.828 1 71.31 93 VAL A O 1
ATOM 719 N N . ASP A 1 94 ? -5.848 15.305 -7.414 1 72.25 94 ASP A N 1
ATOM 720 C CA . ASP A 1 94 ? -6.84 14.242 -7.461 1 72.25 94 ASP A CA 1
ATOM 721 C C . ASP A 1 94 ? -7.816 14.344 -6.289 1 72.25 94 ASP A C 1
ATOM 723 O O . ASP A 1 94 ? -7.449 14.07 -5.145 1 72.25 94 ASP A O 1
ATOM 727 N N . GLU A 1 95 ? -9.008 14.719 -6.578 1 73.19 95 GLU A N 1
ATOM 728 C CA . GLU A 1 95 ? -9.992 14.945 -5.523 1 73.19 95 GLU A CA 1
ATOM 729 C C . GLU A 1 95 ? -10.289 13.656 -4.766 1 73.19 95 GLU A C 1
ATOM 731 O O . GLU A 1 95 ? -10.688 13.688 -3.6 1 73.19 95 GLU A O 1
ATOM 736 N N . GLU A 1 96 ? -10.078 12.562 -5.426 1 73.88 96 GLU A N 1
ATOM 737 C CA . GLU A 1 96 ? -10.344 11.281 -4.777 1 73.88 96 GLU A CA 1
ATOM 738 C C . GLU A 1 96 ? -9.219 10.906 -3.809 1 73.88 96 GLU A C 1
ATOM 740 O O . GLU A 1 96 ? -9.469 10.281 -2.775 1 73.88 96 GLU A O 1
ATOM 745 N N . ILE A 1 97 ? -8.016 11.391 -4.168 1 78.94 97 ILE A N 1
ATOM 746 C CA . ILE A 1 97 ? -6.867 11.109 -3.316 1 78.94 97 ILE A CA 1
ATOM 747 C C . ILE A 1 97 ? -5.938 12.312 -3.289 1 78.94 97 ILE A C 1
ATOM 749 O O . ILE A 1 97 ? -4.914 12.336 -3.98 1 78.94 97 ILE A O 1
ATOM 753 N N . PRO A 1 98 ? -6.266 13.195 -2.434 1 83.38 98 PRO A N 1
ATOM 754 C CA . PRO A 1 98 ? -5.504 14.453 -2.447 1 83.38 98 PRO A CA 1
ATOM 755 C C . PRO A 1 98 ? -4.121 14.305 -1.813 1 83.38 98 PRO A C 1
ATOM 757 O O . PRO A 1 98 ? -3.201 15.055 -2.158 1 83.38 98 PRO A O 1
ATOM 760 N N . ILE A 1 99 ? -4.047 13.391 -0.914 1 90.31 99 ILE A N 1
ATOM 761 C CA . ILE A 1 99 ? -2.777 13.195 -0.22 1 90.31 99 ILE A CA 1
ATOM 762 C C . ILE A 1 99 ? -2.449 11.703 -0.146 1 90.31 99 ILE A C 1
ATOM 764 O O . ILE A 1 99 ? -3.342 10.875 0.045 1 90.31 99 ILE A O 1
ATOM 768 N N . ILE A 1 100 ? -1.219 11.414 -0.347 1 91.69 100 ILE A N 1
ATOM 769 C CA . ILE A 1 100 ? -0.734 10.047 -0.196 1 91.69 100 ILE A CA 1
ATOM 770 C C . ILE A 1 100 ? 0.232 9.969 0.984 1 91.69 100 ILE A C 1
ATOM 772 O O . ILE A 1 100 ? 1.208 10.727 1.045 1 91.69 100 ILE A O 1
ATOM 776 N N . LEU A 1 101 ? -0.067 9.156 1.885 1 95.12 101 LEU A N 1
ATOM 777 C CA . LEU A 1 101 ? 0.826 8.852 2.996 1 95.12 101 LEU A CA 1
ATOM 778 C C . LEU A 1 101 ? 1.526 7.512 2.775 1 95.12 101 LEU A C 1
ATOM 780 O O . LEU A 1 101 ? 0.888 6.457 2.818 1 95.12 101 LEU A O 1
ATOM 784 N N . GLY A 1 102 ? 2.818 7.598 2.539 1 94.69 102 GLY A N 1
ATOM 785 C CA . GLY A 1 102 ? 3.6 6.422 2.178 1 94.69 102 GLY A CA 1
ATOM 786 C C . GLY A 1 102 ? 4.195 5.715 3.379 1 94.69 102 GLY A C 1
ATOM 787 O O . GLY A 1 102 ? 3.807 5.973 4.52 1 94.69 102 GLY A O 1
ATOM 788 N N . ARG A 1 103 ? 5.152 4.867 3.068 1 95.75 103 ARG A N 1
ATOM 789 C CA . ARG A 1 103 ? 5.73 3.93 4.023 1 95.75 103 ARG A CA 1
ATOM 790 C C . ARG A 1 103 ? 6.391 4.668 5.184 1 95.75 103 ARG A C 1
ATOM 792 O O . ARG A 1 103 ? 6.246 4.27 6.344 1 95.75 103 ARG A O 1
ATOM 799 N N . PRO A 1 104 ? 7.074 5.805 4.984 1 94.81 104 PRO A N 1
ATOM 800 C CA . PRO A 1 104 ? 7.695 6.473 6.133 1 94.81 104 PRO A CA 1
ATOM 801 C C . PRO A 1 104 ? 6.672 6.957 7.156 1 94.81 104 PRO A C 1
ATOM 803 O O . PRO A 1 104 ? 6.902 6.848 8.367 1 94.81 104 PRO A O 1
ATOM 806 N N . PHE A 1 105 ? 5.602 7.488 6.637 1 96.75 105 PHE A N 1
ATOM 807 C CA . PHE A 1 105 ? 4.578 7.98 7.551 1 96.75 105 PHE A CA 1
ATOM 808 C C . PHE A 1 105 ? 3.893 6.824 8.266 1 96.75 105 PHE A C 1
ATOM 810 O O . PHE A 1 105 ? 3.635 6.898 9.469 1 96.75 105 PHE A O 1
ATOM 817 N N . LEU A 1 106 ? 3.615 5.809 7.559 1 97.44 106 LEU A N 1
ATOM 818 C CA . LEU A 1 106 ? 2.98 4.641 8.156 1 97.44 106 LEU A CA 1
ATOM 819 C C . LEU A 1 106 ? 3.871 4.023 9.227 1 97.44 106 LEU A C 1
ATOM 821 O O . LEU A 1 106 ? 3.375 3.531 10.242 1 97.44 106 LEU A O 1
ATOM 825 N N . ALA A 1 107 ? 5.156 4.031 8.984 1 96.69 107 ALA A N 1
ATOM 826 C CA . ALA A 1 107 ? 6.094 3.594 10.008 1 96.69 107 ALA A CA 1
ATOM 827 C C . ALA A 1 107 ? 6.035 4.508 11.227 1 96.69 107 ALA A C 1
ATOM 829 O O . ALA A 1 107 ? 6.004 4.035 12.367 1 96.69 107 ALA A O 1
ATOM 830 N N . THR A 1 108 ? 5.969 5.777 10.984 1 97.06 108 THR A N 1
ATOM 831 C CA . THR A 1 108 ? 5.934 6.781 12.039 1 97.06 108 THR A CA 1
ATOM 832 C C . THR A 1 108 ? 4.684 6.613 12.898 1 97.06 108 THR A C 1
ATOM 834 O O . THR A 1 108 ? 4.738 6.785 14.117 1 97.06 108 THR A O 1
ATOM 837 N N . GLU A 1 109 ? 3.613 6.258 12.234 1 97.19 109 GLU A N 1
ATOM 838 C CA . GLU A 1 109 ? 2.375 6.07 12.984 1 97.19 109 GLU A CA 1
ATOM 839 C C . GLU A 1 109 ? 2.297 4.668 13.586 1 97.19 109 GLU A C 1
ATOM 841 O O . GLU A 1 109 ? 1.295 4.305 14.203 1 97.19 109 GLU A O 1
ATOM 846 N N . ARG A 1 110 ? 3.303 3.904 13.352 1 97.25 110 ARG A N 1
ATOM 847 C CA . ARG A 1 110 ? 3.357 2.527 13.828 1 97.25 110 ARG A CA 1
ATOM 848 C C . ARG A 1 110 ? 2.119 1.749 13.398 1 97.25 110 ARG A C 1
ATOM 850 O O . ARG A 1 110 ? 1.483 1.083 14.219 1 97.25 110 ARG A O 1
ATOM 857 N N . ALA A 1 111 ? 1.818 1.865 12.18 1 97.19 111 ALA A N 1
ATOM 858 C CA . ALA A 1 111 ? 0.594 1.29 11.633 1 97.19 111 ALA A CA 1
ATOM 859 C C . ALA A 1 111 ? 0.661 -0.235 11.617 1 97.19 111 ALA A C 1
ATOM 861 O O . ALA A 1 111 ? 1.697 -0.814 11.289 1 97.19 111 ALA A O 1
ATOM 862 N N . LEU A 1 112 ? -0.374 -0.856 12.055 1 97.5 112 LEU A N 1
ATOM 863 C CA . LEU A 1 112 ? -0.657 -2.275 11.875 1 97.5 112 LEU A CA 1
ATOM 864 C C . LEU A 1 112 ? -1.866 -2.475 10.961 1 97.5 112 LEU A C 1
ATOM 866 O O . LEU A 1 112 ? -2.951 -1.963 11.25 1 97.5 112 LEU A O 1
ATOM 870 N N . ILE A 1 113 ?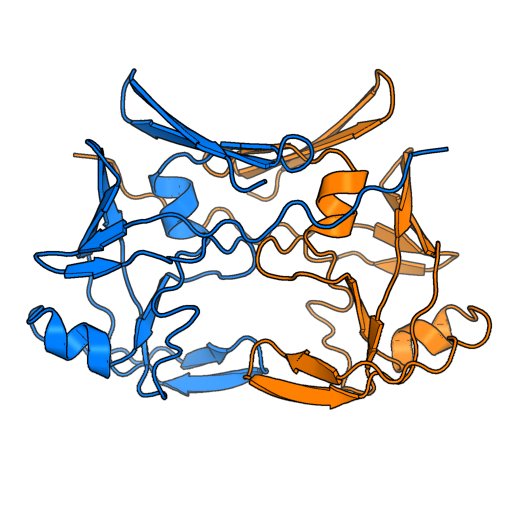 -1.642 -3.209 9.906 1 97.38 113 ILE A N 1
ATOM 871 C CA . ILE A 1 113 ? -2.688 -3.344 8.898 1 97.38 113 ILE A CA 1
ATOM 872 C C . ILE A 1 113 ? -3.104 -4.809 8.781 1 97.38 113 ILE A C 1
ATOM 874 O O . ILE A 1 113 ? -2.266 -5.68 8.539 1 97.38 113 ILE A O 1
ATOM 878 N N . ASP A 1 114 ? -4.305 -5.07 8.992 1 97.19 114 ASP A N 1
ATOM 879 C CA . ASP A 1 114 ? -4.906 -6.383 8.789 1 97.19 114 ASP A CA 1
ATOM 880 C C . ASP A 1 114 ? -5.73 -6.418 7.504 1 97.19 114 ASP A C 1
ATOM 882 O O . ASP A 1 114 ? -6.855 -5.91 7.465 1 97.19 114 ASP A O 1
ATOM 886 N N . CYS A 1 115 ? -5.227 -7.07 6.496 1 96.44 115 CYS A N 1
ATOM 887 C CA . CYS A 1 115 ? -5.84 -7.016 5.176 1 96.44 115 CYS A CA 1
ATOM 888 C C . CYS A 1 115 ? -7.062 -7.926 5.105 1 96.44 115 CYS A C 1
ATOM 890 O O . CYS A 1 115 ? -7.938 -7.734 4.258 1 96.44 115 CYS A O 1
ATOM 892 N N . GLU A 1 116 ? -7.047 -8.914 5.898 1 94.69 116 GLU A N 1
ATOM 893 C CA . GLU A 1 116 ? -8.234 -9.766 5.934 1 94.69 116 GLU A CA 1
ATOM 894 C C . GLU A 1 116 ? -9.414 -9.039 6.574 1 94.69 116 GLU A C 1
ATOM 896 O O . GLU A 1 116 ? -10.516 -9.039 6.027 1 94.69 116 GLU A O 1
ATOM 901 N N . ALA A 1 117 ? -9.133 -8.383 7.695 1 94.44 117 ALA A N 1
ATOM 902 C CA . ALA A 1 117 ? -10.195 -7.734 8.461 1 94.44 117 ALA A CA 1
ATOM 903 C C . ALA A 1 117 ? -10.516 -6.359 7.887 1 94.44 117 ALA A C 1
ATOM 905 O O . ALA A 1 117 ? -11.547 -5.766 8.219 1 94.44 117 ALA A O 1
ATOM 906 N N . GLY A 1 118 ? -9.641 -5.844 7.051 1 95.12 118 GLY A N 1
ATOM 907 C CA . GLY A 1 118 ? -9.805 -4.484 6.566 1 95.12 118 GLY A CA 1
ATOM 908 C C . GLY A 1 118 ? -9.625 -3.439 7.652 1 95.12 118 GLY A C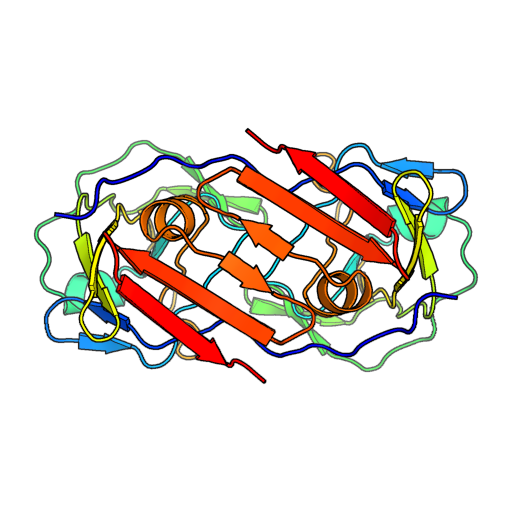 1
ATOM 909 O O . GLY A 1 118 ? -10.398 -2.484 7.738 1 95.12 118 GLY A O 1
ATOM 910 N N . GLU A 1 119 ? -8.633 -3.674 8.492 1 96.62 119 GLU A N 1
ATOM 911 C CA . GLU A 1 119 ? -8.414 -2.781 9.633 1 96.62 119 GLU A CA 1
ATOM 912 C C . GLU A 1 119 ? -7.027 -2.145 9.57 1 96.62 119 GLU A C 1
ATOM 914 O O . GLU A 1 119 ? -6.047 -2.809 9.227 1 96.62 119 GLU A O 1
ATOM 919 N N . LEU A 1 120 ? -7.008 -0.901 9.883 1 96.94 120 LEU A N 1
ATOM 920 C CA . LEU A 1 120 ? -5.777 -0.142 10.062 1 96.94 120 LEU A CA 1
ATOM 921 C C . LEU A 1 120 ? -5.672 0.396 11.484 1 96.94 120 LEU A C 1
ATOM 923 O O . LEU A 1 120 ? -6.543 1.145 11.938 1 96.94 120 LEU A O 1
ATOM 927 N N . LYS A 1 121 ? -4.703 -0.035 12.219 1 97.25 121 LYS A N 1
ATOM 928 C CA . LYS A 1 121 ? -4.445 0.406 13.586 1 97.25 121 LYS A CA 1
ATOM 929 C C . LYS A 1 121 ? -3.232 1.33 13.641 1 97.25 121 LYS A C 1
ATOM 931 O O . LYS A 1 121 ? -2.189 1.034 13.055 1 97.25 121 LYS A O 1
ATOM 936 N N . MET A 1 122 ? -3.336 2.391 14.273 1 96.75 122 MET A N 1
ATOM 937 C CA . MET A 1 122 ? -2.242 3.314 14.555 1 96.75 122 MET A CA 1
ATOM 938 C C . MET A 1 122 ? -1.951 3.369 16.047 1 96.75 122 MET A C 1
ATOM 940 O O . MET A 1 122 ? -2.869 3.287 16.875 1 96.75 122 MET A O 1
ATOM 944 N N . ARG A 1 123 ? -0.736 3.559 16.312 1 96.5 123 ARG A N 1
ATOM 945 C CA . ARG A 1 123 ? -0.334 3.504 17.719 1 96.5 123 ARG A CA 1
ATOM 946 C C . ARG A 1 123 ? 0.551 4.691 18.078 1 96.5 123 ARG A C 1
ATOM 948 O O . ARG A 1 123 ? 1.414 5.094 17.297 1 96.5 123 ARG A O 1
ATOM 955 N N . LEU A 1 124 ? 0.305 5.203 19.141 1 95.5 124 LEU A N 1
ATOM 956 C CA . LEU A 1 124 ? 1.123 6.25 19.734 1 95.5 124 LEU A CA 1
ATOM 957 C C . LEU A 1 124 ? 1.138 6.121 21.266 1 95.5 124 LEU A C 1
ATOM 959 O O . LEU A 1 124 ? 0.083 6.129 21.906 1 95.5 124 LEU A O 1
ATOM 963 N N . ASN A 1 125 ? 2.418 5.922 21.781 1 90.62 125 ASN A N 1
ATOM 964 C CA . ASN A 1 125 ? 2.578 5.652 23.203 1 90.62 125 ASN A CA 1
ATOM 965 C C . ASN A 1 125 ? 1.75 4.445 23.641 1 90.62 125 ASN A C 1
ATOM 967 O O . ASN A 1 125 ? 1.884 3.359 23.078 1 90.62 125 ASN A O 1
ATOM 971 N N . ASN A 1 126 ? 0.807 4.469 24.469 1 91.38 126 ASN A N 1
ATOM 972 C CA . ASN A 1 126 ? 0.036 3.324 24.938 1 91.38 126 ASN A CA 1
ATOM 973 C C . ASN A 1 126 ? -1.413 3.391 24.469 1 91.38 126 ASN A C 1
ATOM 975 O O . ASN A 1 126 ? -2.279 2.699 25 1 91.38 126 ASN A O 1
ATOM 979 N N . GLU A 1 127 ? -1.548 4.203 23.484 1 96.5 127 GLU A N 1
ATOM 980 C CA . GLU A 1 127 ? -2.893 4.34 22.922 1 96.5 127 GLU A CA 1
ATOM 981 C C . GLU A 1 127 ? -2.941 3.883 21.469 1 96.5 127 GLU A C 1
ATOM 983 O O . GLU A 1 127 ? -1.903 3.77 20.812 1 96.5 127 GLU A O 1
ATOM 988 N N . GLU A 1 128 ? -4.109 3.455 21.062 1 96.88 128 GLU A N 1
ATOM 989 C CA . GLU A 1 128 ? -4.293 3.033 19.672 1 96.88 128 GLU A CA 1
ATOM 990 C C . GLU A 1 128 ? -5.613 3.553 19.109 1 96.88 128 GLU A C 1
ATOM 992 O O . GLU A 1 128 ? -6.543 3.85 19.859 1 96.88 128 GLU A O 1
ATOM 997 N N . ILE A 1 129 ? -5.664 3.744 17.828 1 96.81 129 ILE A N 1
ATOM 998 C CA . ILE A 1 129 ? -6.867 4.023 17.062 1 96.81 129 ILE A CA 1
ATOM 999 C C . ILE A 1 129 ? -7.016 2.996 15.938 1 96.81 129 ILE A C 1
ATOM 1001 O O . ILE A 1 129 ? -6.035 2.645 15.273 1 96.81 129 ILE A O 1
ATOM 1005 N N . ILE A 1 130 ? -8.266 2.508 15.766 1 97.12 130 ILE A N 1
ATOM 1006 C CA . ILE A 1 130 ? -8.516 1.5 14.742 1 97.12 130 ILE A CA 1
ATOM 1007 C C . ILE A 1 130 ? -9.531 2.033 13.734 1 97.12 130 ILE A C 1
ATOM 1009 O O . ILE A 1 130 ? -10.562 2.588 14.125 1 97.12 130 ILE A O 1
ATOM 1013 N N . PHE A 1 131 ? -9.203 1.901 12.508 1 96 131 PHE A N 1
ATOM 1014 C CA . PHE A 1 131 ? -10.125 2.234 11.422 1 96 131 PHE A CA 1
ATOM 1015 C C . PHE A 1 131 ? -10.516 0.983 10.641 1 96 131 PHE A C 1
ATOM 1017 O O . PHE A 1 131 ? -9.68 0.113 10.391 1 96 131 PHE A O 1
ATOM 1024 N N . ASN A 1 132 ? -11.742 0.888 10.305 1 94.25 132 ASN A N 1
ATOM 1025 C CA . ASN A 1 132 ? -12.25 -0.14 9.406 1 94.25 132 ASN A CA 1
ATOM 1026 C C . ASN A 1 132 ? -12.523 0.418 8.008 1 94.25 132 ASN A C 1
ATOM 1028 O O . ASN A 1 132 ? -13.242 1.41 7.863 1 94.25 132 ASN A O 1
ATOM 1032 N N . VAL A 1 133 ? -11.875 -0.222 7.082 1 86.5 133 VAL A N 1
ATOM 1033 C CA . VAL A 1 133 ? -12.039 0.332 5.742 1 86.5 133 VAL A CA 1
ATOM 1034 C C . VAL A 1 133 ? -13.086 -0.475 4.969 1 86.5 133 VAL A C 1
ATOM 1036 O O . VAL A 1 133 ? -13.391 -0.165 3.816 1 86.5 133 VAL A O 1
ATOM 1039 N N . GLN A 1 134 ? -13.609 -1.607 5.449 1 81.31 134 GLN A N 1
ATOM 1040 C CA . GLN A 1 134 ? -14.641 -2.42 4.816 1 81.31 134 GLN A CA 1
ATOM 1041 C C . GLN A 1 134 ? -16.031 -1.897 5.156 1 81.31 134 GLN A C 1
ATOM 1043 O O . GLN A 1 134 ? -16.234 -1.312 6.223 1 81.31 134 GLN A O 1
ATOM 1048 N N . MET B 1 1 ? 6.129 14 21.547 1 72.38 1 MET B N 1
ATOM 1049 C CA . MET B 1 1 ? 5.914 14.039 20.109 1 72.38 1 MET B CA 1
ATOM 1050 C C . MET B 1 1 ? 6.281 12.711 19.469 1 72.38 1 MET B C 1
ATOM 1052 O O . MET B 1 1 ? 7.176 12.008 19.938 1 72.38 1 MET B O 1
ATOM 1056 N N . ALA B 1 2 ? 5.398 12.258 18.531 1 86.88 2 ALA B N 1
ATOM 1057 C CA . ALA B 1 2 ? 5.688 10.992 17.859 1 86.88 2 ALA B CA 1
ATOM 1058 C C . ALA B 1 2 ? 7.043 11.039 17.156 1 86.88 2 ALA B C 1
ATOM 1060 O O . ALA B 1 2 ? 7.418 12.062 16.578 1 86.88 2 ALA B O 1
ATOM 1061 N N . GLN B 1 3 ? 7.859 10.125 17.375 1 89.62 3 GLN B N 1
ATOM 1062 C CA . GLN B 1 3 ? 9.156 10.016 16.719 1 89.62 3 GLN B CA 1
ATOM 1063 C C . GLN B 1 3 ? 9 9.633 15.242 1 89.62 3 GLN B C 1
ATOM 1065 O O . GLN B 1 3 ? 8.312 8.656 14.922 1 89.62 3 GLN B O 1
ATOM 1070 N N . LYS B 1 4 ? 9.586 10.5 14.438 1 92.75 4 LYS B N 1
ATOM 1071 C CA . LYS B 1 4 ? 9.578 10.195 13.008 1 92.75 4 LYS B CA 1
ATOM 1072 C C . LYS B 1 4 ? 10.445 8.984 12.695 1 92.75 4 LYS B C 1
ATOM 1074 O O . LYS B 1 4 ? 11.57 8.867 13.188 1 92.75 4 LYS B O 1
ATOM 1079 N N . LEU B 1 5 ? 9.945 8.102 11.883 1 93 5 LEU B N 1
ATOM 1080 C CA . LEU B 1 5 ? 10.703 6.934 11.438 1 93 5 LEU B CA 1
ATOM 1081 C C . LEU B 1 5 ? 10.992 7.012 9.945 1 93 5 LEU B C 1
ATOM 1083 O O . LEU B 1 5 ? 10.305 7.719 9.211 1 93 5 LEU B O 1
ATOM 1087 N N . SER B 1 6 ? 12.008 6.359 9.523 1 91 6 SER B N 1
ATOM 1088 C CA . SER B 1 6 ? 12.391 6.32 8.117 1 91 6 SER B CA 1
ATOM 1089 C C . SER B 1 6 ? 11.648 5.215 7.367 1 91 6 SER B C 1
ATOM 1091 O O . SER B 1 6 ? 10.953 4.402 7.98 1 91 6 SER B O 1
ATOM 1093 N N . ASP B 1 7 ? 11.789 5.254 6.062 1 91.44 7 ASP B N 1
ATOM 1094 C CA . ASP B 1 7 ? 11.203 4.211 5.227 1 91.44 7 ASP B CA 1
ATOM 1095 C C . ASP B 1 7 ? 11.727 2.832 5.621 1 91.44 7 ASP B C 1
ATOM 1097 O O . ASP B 1 7 ? 12.93 2.564 5.512 1 91.44 7 ASP B O 1
ATOM 1101 N N . PRO B 1 8 ? 10.82 1.972 6.043 1 91.62 8 PRO B N 1
ATOM 1102 C CA . PRO B 1 8 ? 11.281 0.632 6.418 1 91.62 8 PRO B CA 1
ATOM 1103 C C . PRO B 1 8 ? 11.727 -0.197 5.215 1 91.62 8 PRO B C 1
ATOM 1105 O O . PRO B 1 8 ? 12.344 -1.252 5.383 1 91.62 8 PRO B O 1
ATOM 1108 N N . GLY B 1 9 ? 11.422 0.235 4 1 89.06 9 GLY B N 1
ATOM 1109 C CA . GLY B 1 9 ? 11.703 -0.521 2.789 1 89.06 9 GLY B CA 1
ATOM 1110 C C . GLY B 1 9 ? 10.453 -0.987 2.072 1 89.06 9 GLY B C 1
ATOM 1111 O O . GLY B 1 9 ? 9.359 -0.973 2.646 1 89.06 9 GLY B O 1
ATOM 1112 N N . SER B 1 10 ? 10.648 -1.401 0.86 1 88.56 10 SER B N 1
ATOM 1113 C CA . SER B 1 10 ? 9.523 -1.875 0.053 1 88.56 10 SER B CA 1
ATOM 1114 C C . SER B 1 10 ? 9.039 -3.238 0.531 1 88.56 10 SER B C 1
ATOM 1116 O O . SER B 1 10 ? 9.844 -4.113 0.857 1 88.56 10 SER B O 1
ATOM 1118 N N . PHE B 1 11 ? 7.781 -3.402 0.643 1 92.31 11 PHE B N 1
ATOM 1119 C CA . PHE B 1 11 ? 7.184 -4.695 0.963 1 92.31 11 PHE B CA 1
ATOM 1120 C C . PHE B 1 11 ? 7.082 -5.566 -0.281 1 92.31 11 PHE B C 1
ATOM 1122 O O . PHE B 1 11 ? 5.984 -5.863 -0.749 1 92.31 11 PHE B O 1
ATOM 1129 N N . SER B 1 12 ? 8.289 -5.867 -0.741 1 92.25 12 SER B N 1
ATOM 1130 C CA . SER B 1 12 ? 8.461 -6.746 -1.894 1 92.25 12 SER B CA 1
ATOM 1131 C C . SER B 1 12 ? 9.031 -8.102 -1.478 1 92.25 12 SER B C 1
ATOM 1133 O O . SER B 1 12 ? 10.133 -8.172 -0.938 1 92.25 12 SER B O 1
ATOM 1135 N N . ILE B 1 13 ? 8.281 -9.133 -1.677 1 93.06 13 ILE B N 1
ATOM 1136 C CA . ILE B 1 13 ? 8.711 -10.453 -1.231 1 93.06 13 ILE B CA 1
ATOM 1137 C C . ILE B 1 13 ? 8.688 -11.43 -2.406 1 93.06 13 ILE B C 1
ATOM 1139 O O . ILE B 1 13 ? 7.938 -11.234 -3.365 1 93.06 13 ILE B O 1
ATOM 1143 N N . PRO B 1 14 ? 9.5 -12.43 -2.334 1 94.19 14 PRO B N 1
ATOM 1144 C CA . PRO B 1 14 ? 9.547 -13.398 -3.434 1 94.19 14 PRO B CA 1
ATOM 1145 C C . PRO B 1 14 ? 8.234 -14.148 -3.611 1 94.19 14 PRO B C 1
ATOM 1147 O O . PRO B 1 14 ? 7.555 -14.453 -2.627 1 94.19 14 PRO B O 1
ATOM 1150 N N . ARG B 1 15 ? 7.996 -14.266 -4.84 1 96.12 15 ARG B N 1
ATOM 1151 C CA . ARG B 1 15 ? 6.852 -15.086 -5.219 1 96.12 15 ARG B CA 1
ATOM 1152 C C . ARG B 1 15 ? 7.188 -15.992 -6.398 1 96.12 15 ARG B C 1
ATOM 1154 O O . ARG B 1 15 ? 8.062 -15.664 -7.207 1 96.12 15 ARG B O 1
ATOM 1161 N N . THR B 1 16 ? 6.496 -17.078 -6.434 1 95.38 16 THR B N 1
ATOM 1162 C CA . THR B 1 16 ? 6.605 -17.969 -7.578 1 95.38 16 THR B CA 1
ATOM 1163 C C . THR B 1 16 ? 5.246 -18.172 -8.25 1 95.38 16 THR B C 1
ATOM 1165 O O . THR B 1 16 ? 4.234 -18.359 -7.566 1 95.38 16 THR B O 1
ATOM 1168 N N . ILE B 1 17 ? 5.246 -18.016 -9.555 1 93.69 17 ILE B N 1
ATOM 1169 C CA . ILE B 1 17 ? 4.074 -18.312 -10.375 1 93.69 17 ILE B CA 1
ATOM 1170 C C . ILE B 1 17 ? 4.438 -19.344 -11.445 1 93.69 17 ILE B C 1
ATOM 1172 O O . ILE B 1 17 ? 5.297 -19.078 -12.289 1 93.69 17 ILE B O 1
ATOM 1176 N N . GLY B 1 18 ? 3.725 -20.422 -11.352 1 89.62 18 GLY B N 1
ATOM 1177 C CA . GLY B 1 18 ? 4.16 -21.5 -12.219 1 89.62 18 GLY B CA 1
ATOM 1178 C C . GLY B 1 18 ? 5.605 -21.906 -11.984 1 89.62 18 GLY B C 1
ATOM 1179 O O . GLY B 1 18 ? 5.992 -22.219 -10.859 1 89.62 18 GLY B O 1
ATOM 1180 N N . SER B 1 19 ? 6.363 -21.828 -13.055 1 90 19 SER B N 1
ATOM 1181 C CA . SER B 1 19 ? 7.766 -22.203 -12.961 1 90 19 SER B CA 1
ATOM 1182 C C . SER B 1 19 ? 8.672 -20.984 -12.82 1 90 19 SER B C 1
ATOM 1184 O O . SER B 1 19 ? 9.898 -21.109 -12.805 1 90 19 SER B O 1
ATOM 1186 N N . TYR B 1 20 ? 8.094 -19.859 -12.648 1 91.12 20 TYR B N 1
ATOM 1187 C CA . TYR B 1 20 ? 8.867 -18.625 -12.633 1 91.12 20 TYR B CA 1
ATOM 1188 C C . TYR B 1 20 ? 8.898 -18 -11.242 1 91.12 20 TYR B C 1
ATOM 1190 O O . TYR B 1 20 ? 7.852 -17.844 -10.609 1 91.12 20 TYR B O 1
ATOM 1198 N N . SER B 1 21 ? 10.078 -17.75 -10.844 1 93.12 21 SER B N 1
ATOM 1199 C CA . SER B 1 21 ? 10.273 -17.125 -9.539 1 93.12 21 SER B CA 1
ATOM 1200 C C . SER B 1 21 ? 10.562 -15.633 -9.688 1 93.12 21 SER B C 1
ATOM 1202 O O . SER B 1 21 ? 11.445 -15.242 -10.453 1 93.12 21 SER B O 1
ATOM 1204 N N . PHE B 1 22 ? 9.773 -14.891 -9.016 1 91.38 22 PHE B N 1
ATOM 1205 C CA . PHE B 1 22 ? 9.992 -13.445 -8.953 1 91.38 22 PHE B CA 1
ATOM 1206 C C . PHE B 1 22 ? 10.609 -13.055 -7.617 1 91.38 22 PHE B C 1
ATOM 1208 O O . PHE B 1 22 ? 9.984 -13.219 -6.566 1 91.38 22 PHE B O 1
ATOM 1215 N N . ALA B 1 23 ? 11.742 -12.539 -7.668 1 87.25 23 ALA B N 1
ATOM 1216 C CA . ALA B 1 23 ? 12.438 -12.141 -6.441 1 87.25 23 ALA B CA 1
ATOM 1217 C C . ALA B 1 23 ? 11.734 -10.961 -5.77 1 87.25 23 ALA B C 1
ATOM 1219 O O . ALA B 1 23 ? 11.797 -10.812 -4.547 1 87.25 23 ALA B O 1
ATOM 1220 N N . ILE B 1 24 ? 11.031 -10.25 -6.637 1 86.75 24 ILE B N 1
ATOM 1221 C CA . ILE B 1 24 ? 10.484 -9 -6.129 1 86.75 24 ILE B CA 1
ATOM 1222 C C . ILE B 1 24 ? 9.055 -8.812 -6.633 1 86.75 24 ILE B C 1
ATOM 1224 O O . ILE B 1 24 ? 8.836 -8.5 -7.805 1 86.75 24 ILE B O 1
ATOM 1228 N N . ALA B 1 25 ? 8.125 -9.18 -5.844 1 91.75 25 ALA B N 1
ATOM 1229 C CA . ALA B 1 25 ? 6.715 -8.859 -6.07 1 91.75 25 ALA B CA 1
ATOM 1230 C C . ALA B 1 25 ? 6.215 -7.852 -5.035 1 91.75 25 ALA B C 1
ATOM 1232 O O . ALA B 1 25 ? 6.285 -8.102 -3.83 1 91.75 25 ALA B O 1
ATOM 1233 N N . LEU B 1 26 ? 5.715 -6.785 -5.539 1 92.69 26 LEU B N 1
ATOM 1234 C CA . LEU B 1 26 ? 5.332 -5.699 -4.641 1 92.69 26 LEU B CA 1
ATOM 1235 C C . LEU B 1 26 ? 3.971 -5.969 -4.012 1 92.69 26 LEU B C 1
ATOM 1237 O O . LEU B 1 26 ? 3.008 -6.289 -4.715 1 92.69 26 LEU B O 1
ATOM 1241 N N . CYS B 1 27 ? 3.969 -5.914 -2.725 1 94.06 27 CYS B N 1
ATOM 1242 C CA . CYS B 1 27 ? 2.711 -5.863 -1.987 1 94.06 27 CYS B CA 1
ATOM 1243 C C . CYS B 1 27 ? 2.219 -4.43 -1.838 1 94.06 27 CYS B C 1
ATOM 1245 O O . CYS B 1 27 ? 2.805 -3.645 -1.091 1 94.06 27 CYS B O 1
ATOM 1247 N N . ASP B 1 28 ? 1.133 -4.113 -2.549 1 91.75 28 ASP B N 1
ATOM 1248 C CA . ASP B 1 28 ? 0.744 -2.711 -2.654 1 91.75 28 ASP B CA 1
ATOM 1249 C C . ASP B 1 28 ? -0.669 -2.492 -2.121 1 91.75 28 ASP B C 1
ATOM 1251 O O . ASP B 1 28 ? -1.649 -2.852 -2.777 1 91.75 28 ASP B O 1
ATOM 1255 N N . LEU B 1 29 ? -0.74 -1.774 -1.012 1 92.44 29 LEU B N 1
ATOM 1256 C CA . LEU B 1 29 ? -2.033 -1.447 -0.421 1 92.44 29 LEU B CA 1
ATOM 1257 C C . LEU B 1 29 ? -2.76 -0.396 -1.252 1 92.44 29 LEU B C 1
ATOM 1259 O O . LEU B 1 29 ? -3.969 -0.203 -1.098 1 92.44 29 LEU B O 1
ATOM 1263 N N . GLY B 1 30 ? -2.043 0.278 -2.064 1 87.69 30 GLY B N 1
ATOM 1264 C CA . GLY B 1 30 ? -2.654 1.304 -2.895 1 87.69 30 GLY B CA 1
ATOM 1265 C C . GLY B 1 30 ? -3.301 0.75 -4.148 1 87.69 30 GLY B C 1
ATOM 1266 O O . GLY B 1 30 ? -4.051 1.452 -4.828 1 87.69 30 GLY B O 1
ATOM 1267 N N . ALA B 1 31 ? -3.113 -0.465 -4.449 1 87.75 31 ALA B N 1
ATOM 1268 C CA . ALA B 1 31 ? -3.607 -1.071 -5.684 1 87.75 31 ALA B CA 1
ATOM 1269 C C . ALA B 1 31 ? -4.852 -1.914 -5.418 1 87.75 31 ALA B C 1
ATOM 1271 O O . ALA B 1 31 ? -4.832 -2.812 -4.574 1 87.75 31 ALA B O 1
ATOM 1272 N N . SER B 1 32 ? -5.883 -1.675 -6.211 1 88.56 32 SER B N 1
ATOM 1273 C CA . SER B 1 32 ? -7.125 -2.424 -6.07 1 88.56 32 SER B CA 1
ATOM 1274 C C . SER B 1 32 ? -7.117 -3.68 -6.938 1 88.56 32 SER B C 1
ATOM 1276 O O . SER B 1 32 ? -8.125 -4.391 -7.02 1 88.56 32 SER B O 1
ATOM 1278 N N . ILE B 1 33 ? -6.016 -3.953 -7.574 1 88.88 33 ILE B N 1
ATOM 1279 C CA . ILE B 1 33 ? -5.91 -5.102 -8.469 1 88.88 33 ILE B CA 1
ATOM 1280 C C . ILE B 1 33 ? -4.52 -5.719 -8.352 1 88.88 33 ILE B C 1
ATOM 1282 O O . ILE B 1 33 ? -3.596 -5.09 -7.832 1 88.88 33 ILE B O 1
ATOM 1286 N N . ASN B 1 34 ? -4.43 -6.988 -8.805 1 91.75 34 ASN B N 1
ATOM 1287 C CA . ASN B 1 34 ? -3.129 -7.586 -9.094 1 91.75 34 ASN B CA 1
ATOM 1288 C C . ASN B 1 34 ? -2.717 -7.355 -10.547 1 91.75 34 ASN B C 1
ATOM 1290 O O . ASN B 1 34 ? -3.506 -7.582 -11.461 1 91.75 34 ASN B O 1
ATOM 1294 N N . LEU B 1 35 ? -1.504 -6.887 -10.742 1 89.44 35 LEU B N 1
ATOM 1295 C CA . LEU B 1 35 ? -1.08 -6.473 -12.07 1 89.44 35 LEU B CA 1
ATOM 1296 C C . LEU B 1 35 ? 0.1 -7.312 -12.555 1 89.44 35 LEU B C 1
ATOM 1298 O O . LEU B 1 35 ? 1.025 -7.586 -11.789 1 89.44 35 LEU B O 1
ATOM 1302 N N . MET B 1 36 ? -0.047 -7.695 -13.82 1 89.12 36 MET B N 1
ATOM 1303 C CA . MET B 1 36 ? 1.031 -8.398 -14.508 1 89.12 36 MET B CA 1
ATOM 1304 C C . MET B 1 36 ? 1.176 -7.891 -15.945 1 89.12 36 MET B C 1
ATOM 1306 O O . MET B 1 36 ? 0.181 -7.73 -16.656 1 89.12 36 MET B O 1
ATOM 1310 N N . PRO B 1 37 ? 2.363 -7.605 -16.344 1 86.62 37 PRO B N 1
ATOM 1311 C CA . PRO B 1 37 ? 2.531 -7.211 -17.75 1 86.62 37 PRO B CA 1
ATOM 1312 C C . PRO B 1 37 ? 2.293 -8.359 -18.719 1 86.62 37 PRO B C 1
ATOM 1314 O O . PRO B 1 37 ? 2.52 -9.523 -18.375 1 86.62 37 PRO B O 1
ATOM 1317 N N . LEU B 1 38 ? 1.957 -7.934 -19.906 1 85.5 38 LEU B N 1
ATOM 1318 C CA . LEU B 1 38 ? 1.678 -8.914 -20.938 1 85.5 38 LEU B CA 1
ATOM 1319 C C . LEU B 1 38 ? 2.893 -9.805 -21.188 1 85.5 38 LEU B C 1
ATOM 1321 O O . LEU B 1 38 ? 2.752 -11.016 -21.391 1 85.5 38 LEU B O 1
ATOM 1325 N N . ALA B 1 39 ? 4.043 -9.219 -21.156 1 86.06 39 ALA B N 1
ATOM 1326 C CA . ALA B 1 39 ? 5.273 -9.969 -21.406 1 86.06 39 ALA B CA 1
ATOM 1327 C C . ALA B 1 39 ? 5.449 -11.086 -20.375 1 86.06 39 ALA B C 1
ATOM 1329 O O . ALA B 1 39 ? 5.84 -12.203 -20.734 1 86.06 39 ALA B O 1
ATOM 1330 N N . ILE B 1 40 ? 5.176 -10.844 -19.188 1 87.88 40 ILE B N 1
ATOM 1331 C CA . ILE B 1 40 ? 5.289 -11.836 -18.125 1 87.88 40 ILE B CA 1
ATOM 1332 C C . ILE B 1 40 ? 4.191 -12.883 -18.281 1 87.88 40 ILE B C 1
ATOM 1334 O O . ILE B 1 40 ? 4.453 -14.086 -18.188 1 87.88 40 ILE B O 1
ATOM 1338 N N . TYR B 1 41 ? 3.029 -12.398 -18.547 1 87.56 41 TYR B N 1
ATOM 1339 C CA . TYR B 1 41 ? 1.9 -13.305 -18.734 1 87.56 41 TYR B CA 1
ATOM 1340 C C . TYR B 1 41 ? 2.184 -14.312 -19.828 1 87.56 41 TYR B C 1
ATOM 1342 O O . TYR B 1 41 ? 1.914 -15.508 -19.672 1 87.56 41 TYR B O 1
ATOM 1350 N N . THR B 1 42 ? 2.689 -13.812 -20.891 1 87 42 THR B N 1
ATOM 1351 C CA . THR B 1 42 ? 3.023 -14.672 -22.016 1 87 42 THR B CA 1
ATOM 1352 C C . THR B 1 42 ? 4.098 -15.68 -21.641 1 87 42 THR B C 1
ATOM 1354 O O . THR B 1 42 ? 4.02 -16.859 -22.016 1 87 42 THR B O 1
ATOM 1357 N N . MET B 1 43 ? 5.016 -15.227 -20.875 1 87.38 43 MET B N 1
ATOM 1358 C CA . MET B 1 43 ? 6.105 -16.094 -20.438 1 87.38 43 MET B CA 1
ATOM 1359 C C . MET B 1 43 ? 5.586 -17.219 -19.562 1 87.38 43 MET B C 1
ATOM 1361 O O . MET B 1 43 ? 6.105 -18.344 -19.609 1 87.38 43 MET B O 1
ATOM 1365 N N . LEU B 1 44 ? 4.578 -17 -18.797 1 87.62 44 LEU B N 1
ATOM 1366 C CA . LEU B 1 44 ? 4.023 -17.969 -17.859 1 87.62 44 LEU B CA 1
ATOM 1367 C C . LEU B 1 44 ? 3.238 -19.047 -18.609 1 87.62 44 LEU B C 1
ATOM 1369 O O . LEU B 1 44 ? 2.982 -20.125 -18.078 1 87.62 44 LEU B O 1
ATOM 1373 N N . GLY B 1 45 ? 2.871 -18.766 -19.859 1 82 45 GLY B N 1
ATOM 1374 C CA . GLY B 1 45 ? 2.133 -19.734 -20.656 1 82 45 GLY B CA 1
ATOM 1375 C C . GLY B 1 45 ? 0.722 -19.969 -20.141 1 82 45 GLY B C 1
ATOM 1376 O O . GLY B 1 45 ? 0.189 -21.078 -20.266 1 82 45 GLY B O 1
ATOM 1377 N N . ILE B 1 46 ? 0.272 -19.047 -19.391 1 73.75 46 ILE B N 1
ATOM 1378 C CA . ILE B 1 46 ? -1.082 -19.172 -18.859 1 73.75 46 ILE B CA 1
ATOM 1379 C C . ILE B 1 46 ? -2.094 -18.953 -19.984 1 73.75 46 ILE B C 1
ATOM 1381 O O . ILE B 1 46 ? -1.834 -18.219 -20.938 1 73.75 46 ILE B O 1
ATOM 1385 N N . ASP B 1 47 ? -3.002 -19.859 -20.047 1 66 47 ASP B N 1
ATOM 1386 C CA . ASP B 1 47 ? -4.008 -19.797 -21.109 1 66 47 ASP B CA 1
ATOM 1387 C C . ASP B 1 47 ? -4.582 -18.391 -21.234 1 66 47 ASP B C 1
ATOM 1389 O O . ASP B 1 47 ? -4.578 -17.625 -20.281 1 66 47 ASP B O 1
ATOM 1393 N N . ARG B 1 48 ? -5.125 -18.203 -22.406 1 62.59 48 ARG B N 1
ATOM 1394 C CA . ARG B 1 48 ? -5.562 -16.906 -22.906 1 62.59 48 ARG B CA 1
ATOM 1395 C C . ARG B 1 48 ? -6.461 -16.203 -21.906 1 62.59 48 ARG B C 1
ATOM 1397 O O . ARG B 1 48 ? -7.367 -16.812 -21.344 1 62.59 48 ARG B O 1
ATOM 1404 N N . ALA B 1 49 ? -6.035 -15.008 -21.438 1 62.12 49 ALA B N 1
ATOM 1405 C CA . ALA B 1 49 ? -6.809 -14.078 -20.609 1 62.12 49 ALA B CA 1
ATOM 1406 C C . ALA B 1 49 ? -8.148 -13.75 -21.266 1 62.12 49 ALA B C 1
ATOM 1408 O O . ALA B 1 49 ? -8.242 -13.672 -22.5 1 62.12 49 ALA B O 1
ATOM 1409 N N . ARG B 1 50 ? -9.164 -13.992 -20.484 1 67.56 50 ARG B N 1
ATOM 1410 C CA . ARG B 1 50 ? -10.461 -13.586 -21 1 67.56 50 ARG B CA 1
ATOM 1411 C C . ARG B 1 50 ? -10.484 -12.102 -21.328 1 67.56 50 ARG B C 1
ATOM 1413 O O . ARG B 1 50 ? -9.93 -11.289 -20.578 1 67.56 50 ARG B O 1
ATOM 1420 N N . PRO B 1 51 ? -11.039 -11.828 -22.547 1 62.97 51 PRO B N 1
ATOM 1421 C CA . PRO B 1 51 ? -11.18 -10.406 -22.875 1 62.97 51 PRO B CA 1
ATOM 1422 C C . PRO B 1 51 ? -12.039 -9.656 -21.859 1 62.97 51 PRO B C 1
ATOM 1424 O O . PRO B 1 51 ? -12.938 -10.242 -21.25 1 62.97 51 PRO B O 1
ATOM 1427 N N . THR B 1 52 ? -11.57 -8.531 -21.438 1 65.69 52 THR B N 1
ATOM 1428 C CA . THR B 1 52 ? -12.352 -7.73 -20.5 1 65.69 52 THR B CA 1
ATOM 1429 C C . THR B 1 52 ? -12.68 -6.367 -21.109 1 65.69 52 THR B C 1
ATOM 1431 O O . THR B 1 52 ? -11.938 -5.852 -21.938 1 65.69 52 THR B O 1
ATOM 1434 N N . THR B 1 53 ? -13.836 -5.961 -20.828 1 64.31 53 THR B N 1
ATOM 1435 C CA . THR B 1 53 ? -14.258 -4.625 -21.234 1 64.31 53 THR B CA 1
ATOM 1436 C C . THR B 1 53 ? -13.953 -3.604 -20.141 1 64.31 53 THR B C 1
ATOM 1438 O O . THR B 1 53 ? -14.242 -2.416 -20.312 1 64.31 53 THR B O 1
ATOM 1441 N N . MET B 1 54 ? -13.25 -4.086 -19.219 1 63.5 54 MET B N 1
ATOM 1442 C CA . MET B 1 54 ? -12.992 -3.213 -18.078 1 63.5 54 MET B CA 1
ATOM 1443 C C . MET B 1 54 ? -11.945 -2.154 -18.438 1 63.5 54 MET B C 1
ATOM 1445 O O . MET B 1 54 ? -11.039 -2.41 -19.219 1 63.5 54 MET B O 1
ATOM 1449 N N . LEU B 1 55 ? -12.305 -0.864 -18.047 1 66.44 55 LEU B N 1
ATOM 1450 C CA . LEU B 1 55 ? -11.312 0.206 -18.078 1 66.44 55 LEU B CA 1
ATOM 1451 C C . LEU B 1 55 ? -10.758 0.475 -16.688 1 66.44 55 LEU B C 1
ATOM 1453 O O . LEU B 1 55 ? -11.516 0.521 -15.711 1 66.44 55 LEU B O 1
ATOM 1457 N N . LEU B 1 56 ? -9.438 0.323 -16.734 1 68.19 56 LEU B N 1
ATOM 1458 C CA . LEU B 1 56 ? -8.828 0.581 -15.438 1 68.19 56 LEU B CA 1
ATOM 1459 C C . LEU B 1 56 ? -8.016 1.87 -15.469 1 68.19 56 LEU B C 1
ATOM 1461 O O . LEU B 1 56 ? -7.348 2.166 -16.453 1 68.19 56 LEU B O 1
ATOM 1465 N N . GLN B 1 57 ? -8.32 2.605 -14.492 1 61.06 57 GLN B N 1
ATOM 1466 C CA . GLN B 1 57 ? -7.48 3.783 -14.312 1 61.06 57 GLN B CA 1
ATOM 1467 C C . GLN B 1 57 ? -6.203 3.439 -13.547 1 61.06 57 GLN B C 1
ATOM 1469 O O . GLN B 1 57 ? -6.262 2.893 -12.445 1 61.06 57 GLN B O 1
ATOM 1474 N N . LEU B 1 58 ? -5.09 3.723 -14.172 1 61.88 58 LEU B N 1
ATOM 1475 C CA . LEU B 1 58 ? -3.789 3.42 -13.586 1 61.88 58 LEU B CA 1
ATOM 1476 C C . LEU B 1 58 ? -3.391 4.484 -12.57 1 61.88 58 LEU B C 1
ATOM 1478 O O . LEU B 1 58 ? -4.074 5.5 -12.43 1 61.88 58 LEU B O 1
ATOM 1482 N N . ALA B 1 59 ? -2.482 4.137 -11.828 1 59.5 59 ALA B N 1
ATOM 1483 C CA . ALA B 1 59 ? -2.01 5.031 -10.781 1 59.5 59 ALA B CA 1
ATOM 1484 C C . ALA B 1 59 ? -1.674 6.41 -11.344 1 59.5 59 ALA B C 1
ATOM 1486 O O . ALA B 1 59 ? -1.875 7.426 -10.672 1 59.5 59 ALA B O 1
ATOM 1487 N N . ASP B 1 60 ? -1.284 6.434 -12.609 1 60.19 60 ASP B N 1
ATOM 1488 C CA . ASP B 1 60 ? -0.959 7.711 -13.242 1 60.19 60 ASP B CA 1
ATOM 1489 C C . ASP B 1 60 ? -2.199 8.344 -13.867 1 60.19 60 ASP B C 1
ATOM 1491 O O . ASP B 1 60 ? -2.09 9.281 -14.656 1 60.19 60 ASP B O 1
ATOM 1495 N N . ARG B 1 61 ? -3.354 7.77 -13.656 1 60.59 61 ARG B N 1
ATOM 1496 C CA . ARG B 1 61 ? -4.672 8.258 -14.039 1 60.59 61 ARG B CA 1
ATOM 1497 C C . ARG B 1 61 ? -4.945 7.984 -15.516 1 60.59 61 ARG B C 1
ATOM 1499 O O . ARG B 1 61 ? -5.969 8.414 -16.047 1 60.59 61 ARG B O 1
ATOM 1506 N N . THR B 1 62 ? -3.996 7.277 -16.062 1 64.56 62 THR B N 1
ATOM 1507 C CA . THR B 1 62 ? -4.281 6.84 -17.422 1 64.56 62 THR B CA 1
ATOM 1508 C C . THR B 1 62 ? -5.297 5.703 -17.422 1 64.56 62 THR B C 1
ATOM 1510 O O . THR B 1 62 ? -5.242 4.812 -16.578 1 64.56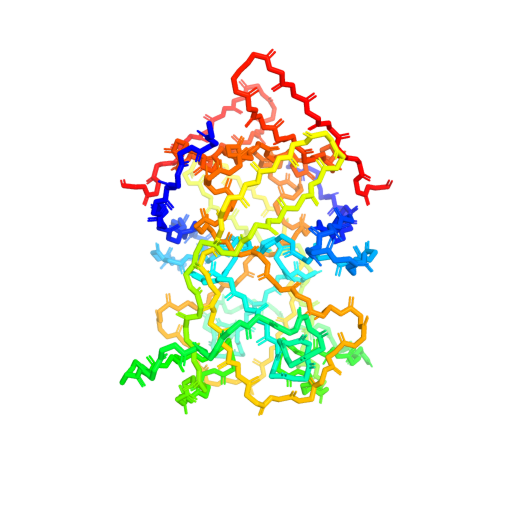 62 THR B O 1
ATOM 1513 N N . VAL B 1 63 ? -6.297 5.941 -18.344 1 68.06 63 VAL B N 1
ATOM 1514 C CA . VAL B 1 63 ? -7.293 4.883 -18.5 1 68.06 63 VAL B CA 1
ATOM 1515 C C . VAL B 1 63 ? -6.871 3.928 -19.609 1 68.06 63 VAL B C 1
ATOM 1517 O O . VAL B 1 63 ? -6.59 4.355 -20.734 1 68.06 63 VAL B O 1
ATOM 1520 N N . LYS B 1 64 ? -6.664 2.742 -19.219 1 71.94 64 LYS B N 1
ATOM 1521 C CA . LYS B 1 64 ? -6.238 1.753 -20.203 1 71.94 64 LYS B CA 1
ATOM 1522 C C . LYS B 1 64 ? -7.113 0.504 -20.156 1 71.94 64 LYS B C 1
ATOM 1524 O O . LYS B 1 64 ? -7.695 0.197 -19.109 1 71.94 64 LYS B O 1
ATOM 1529 N N . ARG B 1 65 ? -7.227 -0.06 -21.328 1 75.5 65 ARG B N 1
ATOM 1530 C CA . ARG B 1 65 ? -7.934 -1.336 -21.391 1 75.5 65 ARG B CA 1
ATOM 1531 C C . ARG B 1 65 ? -6.98 -2.502 -21.156 1 75.5 65 ARG B C 1
ATOM 1533 O O . ARG B 1 65 ? -5.969 -2.635 -21.859 1 75.5 65 ARG B O 1
ATOM 1540 N N . PRO B 1 66 ? -7.383 -3.273 -20.188 1 77.38 66 PRO B N 1
ATOM 1541 C CA . PRO B 1 66 ? -6.512 -4.434 -19.969 1 77.38 66 PRO B CA 1
ATOM 1542 C C . PRO B 1 66 ? -6.527 -5.402 -21.156 1 77.38 66 PRO B C 1
ATOM 1544 O O . PRO B 1 66 ? -7.52 -5.477 -21.891 1 77.38 66 PRO B O 1
ATOM 1547 N N . THR B 1 67 ? -5.465 -6.035 -21.375 1 76.88 67 THR B N 1
ATOM 1548 C CA . THR B 1 67 ? -5.355 -7.062 -22.406 1 76.88 67 THR B CA 1
ATOM 1549 C C . THR B 1 67 ? -6.109 -8.32 -22 1 76.88 67 THR B C 1
ATOM 1551 O O . THR B 1 67 ? -6.609 -9.062 -22.844 1 76.88 67 THR B O 1
ATOM 1554 N N . GLY B 1 68 ? -6.16 -8.578 -20.719 1 76.44 68 GLY B N 1
ATOM 1555 C CA . GLY B 1 68 ? -6.852 -9.75 -20.203 1 76.44 68 GLY B CA 1
ATOM 1556 C C . GLY B 1 68 ? -6.922 -9.781 -18.688 1 76.44 68 GLY B C 1
ATOM 1557 O O . GLY B 1 68 ? -6.309 -8.953 -18.016 1 76.44 68 GLY B O 1
ATOM 1558 N N . ASN B 1 69 ? -7.812 -10.68 -18.266 1 77.88 69 ASN B N 1
ATOM 1559 C CA . ASN B 1 69 ? -8.008 -10.867 -16.828 1 77.88 69 ASN B CA 1
ATOM 1560 C C . ASN B 1 69 ? -7.996 -12.344 -16.453 1 77.88 69 ASN B C 1
ATOM 1562 O O . ASN B 1 69 ? -9.047 -12.969 -16.312 1 77.88 69 ASN B O 1
ATOM 1566 N N . PRO B 1 70 ? -6.742 -12.914 -16.391 1 80.81 70 PRO B N 1
ATOM 1567 C CA . PRO B 1 70 ? -6.719 -14.305 -15.945 1 80.81 70 PRO B CA 1
ATOM 1568 C C . PRO B 1 70 ? -7.215 -14.477 -14.508 1 80.81 70 PRO B C 1
ATOM 1570 O O . PRO B 1 70 ? -6.816 -13.727 -13.617 1 80.81 70 PRO B O 1
ATOM 1573 N N . ASP B 1 71 ? -8.008 -15.438 -14.336 1 84.88 71 ASP B N 1
ATOM 1574 C CA . ASP B 1 71 ? -8.562 -15.75 -13.023 1 84.88 71 ASP B CA 1
ATOM 1575 C C . ASP B 1 71 ? -7.828 -16.938 -12.383 1 84.88 71 ASP B C 1
ATOM 1577 O O . ASP B 1 71 ? -7.355 -17.828 -13.086 1 84.88 71 ASP B O 1
ATOM 1581 N N . ASP B 1 72 ? -7.703 -16.875 -11.031 1 88.94 72 ASP B N 1
ATOM 1582 C CA . ASP B 1 72 ? -7.234 -17.984 -10.195 1 88.94 72 ASP B CA 1
ATOM 1583 C C . ASP B 1 72 ? -5.82 -18.406 -10.586 1 88.94 72 ASP B C 1
ATOM 1585 O O . ASP B 1 72 ? -5.547 -19.594 -10.742 1 88.94 72 ASP B O 1
ATOM 1589 N N . VAL B 1 73 ? -5 -17.375 -10.922 1 91.5 73 VAL B N 1
ATOM 1590 C CA . VAL B 1 73 ? -3.576 -17.641 -11.086 1 91.5 73 VAL B CA 1
ATOM 1591 C C . VAL B 1 73 ? -2.967 -18.047 -9.75 1 91.5 73 VAL B C 1
ATOM 1593 O O . VAL B 1 73 ? -3.141 -17.344 -8.742 1 91.5 73 VAL B O 1
ATOM 1596 N N . LEU B 1 74 ? -2.291 -19.188 -9.75 1 93.94 74 LEU B N 1
ATOM 1597 C CA . LEU B 1 74 ? -1.715 -19.688 -8.508 1 93.94 74 LEU B CA 1
ATOM 1598 C C . LEU B 1 74 ? -0.373 -19.016 -8.227 1 93.94 74 LEU B C 1
ATOM 1600 O O . LEU B 1 74 ? 0.545 -19.094 -9.039 1 93.94 74 LEU B O 1
ATOM 1604 N N . VAL B 1 75 ? -0.299 -18.359 -7.121 1 95.44 75 VAL B N 1
ATOM 1605 C CA . VAL B 1 75 ? 0.907 -17.672 -6.668 1 95.44 75 VAL B CA 1
ATOM 1606 C C . VAL B 1 75 ? 1.46 -18.375 -5.426 1 95.44 75 VAL B C 1
ATOM 1608 O O . VAL B 1 75 ? 0.745 -18.562 -4.438 1 95.44 75 VAL B O 1
ATOM 1611 N N . GLN B 1 76 ? 2.666 -18.688 -5.508 1 96.19 76 GLN B N 1
ATOM 1612 C CA . GLN B 1 76 ? 3.285 -19.422 -4.402 1 96.19 76 GLN B CA 1
ATOM 1613 C C . GLN B 1 76 ? 4.25 -18.516 -3.627 1 96.19 76 GLN B C 1
ATOM 1615 O O . GLN B 1 76 ? 5.027 -17.766 -4.223 1 96.19 76 GLN B O 1
ATOM 1620 N N . VAL B 1 77 ? 4.172 -18.594 -2.35 1 95.31 77 VAL B N 1
ATOM 1621 C CA . VAL B 1 77 ? 5.129 -17.984 -1.436 1 95.31 77 VAL B CA 1
ATOM 1622 C C . VAL B 1 77 ? 5.559 -19 -0.377 1 95.31 77 VAL B C 1
ATOM 1624 O O . VAL B 1 77 ? 4.754 -19.406 0.466 1 95.31 77 VAL B O 1
ATOM 1627 N N . GLU B 1 78 ? 6.84 -19.391 -0.453 1 94.38 78 GLU B N 1
ATOM 1628 C CA . GLU B 1 78 ? 7.336 -20.484 0.378 1 94.38 78 GLU B CA 1
ATOM 1629 C C . GLU B 1 78 ? 6.438 -21.703 0.273 1 94.38 78 GLU B C 1
ATOM 1631 O O . GLU B 1 78 ? 6.191 -22.219 -0.824 1 94.38 78 GLU B O 1
ATOM 1636 N N . LYS B 1 79 ? 5.758 -22.078 1.374 1 94.69 79 LYS B N 1
ATOM 1637 C CA . LYS B 1 79 ? 4.941 -23.297 1.353 1 94.69 79 LYS B CA 1
ATOM 1638 C C . LYS B 1 79 ? 3.486 -22.969 1.021 1 94.69 79 LYS B C 1
ATOM 1640 O O . LYS B 1 79 ? 2.676 -23.875 0.805 1 94.69 79 LYS B O 1
ATOM 1645 N N . PHE B 1 80 ? 3.107 -21.781 0.977 1 96.75 80 PHE B N 1
ATOM 1646 C CA . PHE B 1 80 ? 1.721 -21.391 0.754 1 96.75 80 PHE B CA 1
ATOM 1647 C C . PHE B 1 80 ? 1.448 -21.188 -0.731 1 96.75 80 PHE B C 1
ATOM 1649 O O . PHE B 1 80 ? 2.312 -20.703 -1.467 1 96.75 80 PHE B O 1
ATOM 1656 N N . VAL B 1 81 ? 0.242 -21.5 -1.17 1 96.25 81 VAL B N 1
ATOM 1657 C CA . VAL B 1 81 ? -0.249 -21.219 -2.518 1 96.25 81 VAL B CA 1
ATOM 1658 C C . VAL B 1 81 ? -1.6 -20.516 -2.445 1 96.25 81 VAL B C 1
ATOM 1660 O O . VAL B 1 81 ? -2.523 -21 -1.782 1 96.25 81 VAL B O 1
ATOM 1663 N N . PHE B 1 82 ? -1.691 -19.406 -3.092 1 96.69 82 PHE B N 1
ATOM 1664 C CA . PHE B 1 82 ? -2.912 -18.609 -3.092 1 96.69 82 PHE B CA 1
ATOM 1665 C C . PHE B 1 82 ? -3.375 -18.328 -4.516 1 96.69 82 PHE B C 1
ATOM 1667 O O . PHE B 1 82 ? -2.557 -18.047 -5.398 1 96.69 82 PHE B O 1
ATOM 1674 N N . PRO B 1 83 ? -4.629 -18.344 -4.738 1 94.88 83 PRO B N 1
ATOM 1675 C CA . PRO B 1 83 ? -5.148 -17.891 -6.031 1 94.88 83 PRO B CA 1
ATOM 1676 C C . PRO B 1 83 ? -5.293 -16.375 -6.109 1 94.88 83 PRO B C 1
ATOM 1678 O O . PRO B 1 83 ? -5.613 -15.727 -5.109 1 94.88 83 PRO B O 1
ATOM 1681 N N . GLY B 1 84 ? -5.039 -15.883 -7.25 1 94.06 84 GLY B N 1
ATOM 1682 C CA . GLY B 1 84 ? -5.258 -14.461 -7.488 1 94.06 84 GLY B CA 1
ATOM 1683 C C . GLY B 1 84 ? -5.723 -14.156 -8.898 1 94.06 84 GLY B C 1
ATOM 1684 O O . GLY B 1 84 ? -5.273 -14.789 -9.859 1 94.06 84 GLY B O 1
ATOM 1685 N N . ASP B 1 85 ? -6.645 -13.203 -9.016 1 91 85 ASP B N 1
ATOM 1686 C CA . ASP B 1 85 ? -7.027 -12.664 -10.312 1 91 85 ASP B CA 1
ATOM 1687 C C . ASP B 1 85 ? -6.09 -11.539 -10.742 1 91 85 ASP B C 1
ATOM 16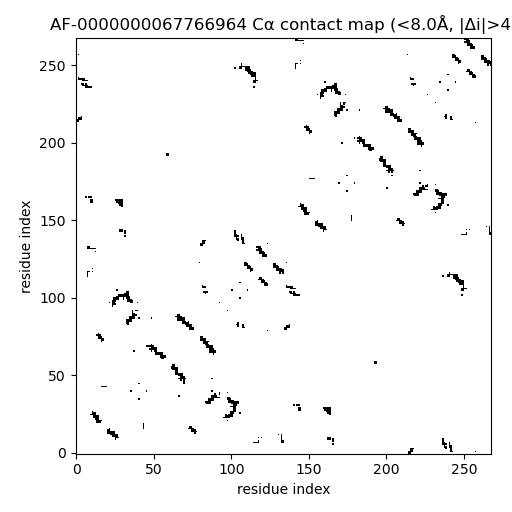89 O O . ASP B 1 85 ? -5.82 -10.625 -9.969 1 91 85 ASP B O 1
ATOM 1693 N N . PHE B 1 86 ? -5.621 -11.656 -11.969 1 91 86 PHE B N 1
ATOM 1694 C CA . PHE B 1 86 ? -4.695 -10.625 -12.445 1 91 86 PHE B CA 1
ATOM 1695 C C . PHE B 1 86 ? -5.309 -9.836 -13.594 1 91 86 PHE B C 1
ATOM 1697 O O . PHE B 1 86 ? -6.191 -10.336 -14.297 1 91 86 PHE B O 1
ATOM 1704 N N . VAL B 1 87 ? -4.914 -8.648 -13.641 1 88.75 87 VAL B N 1
ATOM 1705 C CA . VAL B 1 87 ? -5.168 -7.816 -14.805 1 88.75 87 VAL B CA 1
ATOM 1706 C C . VAL B 1 87 ? -3.889 -7.668 -15.633 1 88.75 87 VAL B C 1
ATOM 1708 O O . VAL B 1 87 ? -2.826 -7.367 -15.086 1 88.75 87 VAL B O 1
ATOM 1711 N N . ILE B 1 88 ? -4.031 -7.883 -16.906 1 87.62 88 ILE B N 1
ATOM 1712 C CA . ILE B 1 88 ? -2.871 -7.859 -17.797 1 87.62 88 ILE B CA 1
ATOM 1713 C C . ILE B 1 88 ? -2.893 -6.586 -18.641 1 87.62 88 ILE B C 1
ATOM 1715 O O . ILE B 1 88 ? -3.9 -6.277 -19.281 1 87.62 88 ILE B O 1
ATOM 1719 N N . PHE B 1 89 ? -1.757 -5.879 -18.547 1 80.94 89 PHE B N 1
ATOM 1720 C CA . PHE B 1 89 ? -1.57 -4.727 -19.422 1 80.94 89 PHE B CA 1
ATOM 1721 C C . PHE B 1 89 ? -0.344 -4.906 -20.297 1 80.94 89 PHE B C 1
ATOM 1723 O O . PHE B 1 89 ? 0.624 -5.559 -19.906 1 80.94 89 PHE B O 1
ATOM 1730 N N . ASP B 1 90 ? -0.49 -4.262 -21.438 1 79.31 90 ASP B N 1
ATOM 1731 C CA . ASP B 1 90 ? 0.668 -4.238 -22.312 1 79.31 90 ASP B CA 1
ATOM 1732 C C . ASP B 1 90 ? 1.539 -3.014 -22.047 1 79.31 90 ASP B C 1
ATOM 1734 O O . ASP B 1 90 ? 1.349 -1.963 -22.672 1 79.31 90 ASP B O 1
ATOM 1738 N N . TYR B 1 91 ? 2.355 -3.154 -21.078 1 74.81 91 TYR B N 1
ATOM 1739 C CA . TYR B 1 91 ? 3.328 -2.107 -20.781 1 74.81 91 TYR B CA 1
ATOM 1740 C C . TYR B 1 91 ? 4.719 -2.697 -20.578 1 74.81 91 TYR B C 1
ATOM 1742 O O . TYR B 1 91 ? 4.871 -3.914 -20.438 1 74.81 91 TYR B O 1
ATOM 1750 N N . GLN B 1 92 ? 5.664 -1.81 -20.656 1 71.75 92 GLN B N 1
ATOM 1751 C CA . GLN B 1 92 ? 7.047 -2.244 -20.484 1 71.75 92 GLN B CA 1
ATOM 1752 C C . GLN B 1 92 ? 7.277 -2.814 -19.094 1 71.75 92 GLN B C 1
ATOM 1754 O O . GLN B 1 92 ? 6.867 -2.213 -18.094 1 71.75 92 GLN B O 1
ATOM 1759 N N . VAL B 1 93 ? 7.863 -4.016 -19.141 1 70.31 93 VAL B N 1
ATOM 1760 C CA . VAL B 1 93 ? 8.164 -4.688 -17.875 1 70.31 93 VAL B CA 1
ATOM 1761 C C . VAL B 1 93 ? 9.109 -3.83 -17.047 1 70.31 93 VAL B C 1
ATOM 1763 O O . VAL B 1 93 ? 10.125 -3.342 -17.547 1 70.31 93 VAL B O 1
ATOM 1766 N N . ASP B 1 94 ? 8.641 -3.602 -15.828 1 71.62 94 ASP B N 1
ATOM 1767 C CA . ASP B 1 94 ? 9.547 -3.025 -14.844 1 71.62 94 ASP B CA 1
ATOM 1768 C C . ASP B 1 94 ? 10.328 -4.117 -14.117 1 71.62 94 ASP B C 1
ATOM 1770 O O . ASP B 1 94 ? 9.773 -4.852 -13.297 1 71.62 94 ASP B O 1
ATOM 1774 N N . GLU B 1 95 ? 11.586 -4.199 -14.406 1 72.44 95 GLU B N 1
ATOM 1775 C CA . GLU B 1 95 ? 12.414 -5.262 -13.844 1 72.44 95 GLU B CA 1
ATOM 1776 C C . GLU B 1 95 ? 12.484 -5.156 -12.32 1 72.44 95 GLU B C 1
ATOM 1778 O O . GLU B 1 95 ? 12.695 -6.156 -11.633 1 72.44 95 GLU B O 1
ATOM 1783 N N . GLU B 1 96 ? 12.289 -3.975 -11.844 1 73.12 96 GLU B N 1
ATOM 1784 C CA . GLU B 1 96 ? 12.352 -3.783 -10.398 1 73.12 96 GLU B CA 1
ATOM 1785 C C . GLU B 1 96 ? 11.07 -4.262 -9.719 1 73.12 96 GLU B C 1
ATOM 1787 O O . GLU B 1 96 ? 11.109 -4.754 -8.586 1 73.12 96 GLU B O 1
ATOM 1792 N N . ILE B 1 97 ? 9.969 -4.145 -10.492 1 77.88 97 ILE B N 1
ATOM 1793 C CA . ILE B 1 97 ? 8.688 -4.578 -9.953 1 77.88 97 ILE B CA 1
ATOM 1794 C C . ILE B 1 97 ? 7.855 -5.23 -11.062 1 77.88 97 ILE B C 1
ATOM 1796 O O . ILE B 1 97 ? 6.945 -4.602 -11.609 1 77.88 97 ILE B O 1
ATOM 1800 N N . PRO B 1 98 ? 8.109 -6.461 -11.242 1 82.06 98 PRO B N 1
ATOM 1801 C CA . PRO B 1 98 ? 7.461 -7.117 -12.383 1 82.06 98 PRO B CA 1
ATOM 1802 C C . PRO B 1 98 ? 5.992 -7.441 -12.117 1 82.06 98 PRO B C 1
ATOM 1804 O O . PRO B 1 98 ? 5.195 -7.535 -13.055 1 82.06 98 PRO B O 1
ATOM 1807 N N . ILE B 1 99 ? 5.715 -7.629 -10.867 1 90 99 ILE B N 1
ATOM 1808 C CA . ILE B 1 99 ? 4.344 -7.984 -10.508 1 90 99 ILE B CA 1
ATOM 1809 C C . ILE B 1 99 ? 3.893 -7.148 -9.312 1 90 99 ILE B C 1
ATOM 1811 O O . ILE B 1 99 ? 4.676 -6.887 -8.398 1 90 99 ILE B O 1
ATOM 1815 N N . ILE B 1 100 ? 2.691 -6.727 -9.383 1 91.44 100 ILE B N 1
ATOM 1816 C CA . ILE B 1 100 ? 2.082 -6.023 -8.258 1 91.44 100 ILE B CA 1
ATOM 1817 C C . ILE B 1 100 ? 0.951 -6.867 -7.676 1 91.44 100 ILE B C 1
ATOM 1819 O O . ILE B 1 100 ? 0.046 -7.289 -8.398 1 91.44 100 ILE B O 1
ATOM 1823 N N . LEU B 1 101 ? 1.046 -7.141 -6.461 1 95 101 LEU B N 1
ATOM 1824 C CA . LEU B 1 101 ? -0.022 -7.797 -5.715 1 95 101 LEU B CA 1
ATOM 1825 C C . LEU B 1 101 ? -0.784 -6.793 -4.859 1 95 101 LEU B C 1
ATOM 1827 O O . LEU B 1 101 ? -0.245 -6.273 -3.879 1 95 101 LEU B O 1
ATOM 1831 N N . GLY B 1 102 ? -2.014 -6.543 -5.25 1 94.62 102 GLY B N 1
ATOM 1832 C CA . GLY B 1 102 ? -2.818 -5.512 -4.617 1 94.62 102 GLY B CA 1
ATOM 1833 C C . GLY B 1 102 ? -3.646 -6.027 -3.457 1 94.62 102 GLY B C 1
ATOM 1834 O O . GLY B 1 102 ? -3.414 -7.133 -2.965 1 94.62 102 GLY B O 1
ATOM 1835 N N . ARG B 1 103 ? -4.605 -5.211 -3.092 1 95.69 103 ARG B N 1
ATOM 1836 C CA . ARG B 1 103 ? -5.398 -5.398 -1.881 1 95.69 103 ARG B CA 1
ATOM 1837 C C . ARG B 1 103 ? -6.164 -6.715 -1.927 1 95.69 103 ARG B C 1
ATOM 1839 O O . ARG B 1 103 ? -6.234 -7.434 -0.927 1 95.69 103 ARG B O 1
ATOM 1846 N N . PRO B 1 104 ? -6.715 -7.156 -3.066 1 94.81 104 PRO B N 1
ATOM 1847 C CA . PRO B 1 104 ? -7.441 -8.43 -3.061 1 94.81 104 PRO B CA 1
ATOM 1848 C C . PRO B 1 104 ? -6.547 -9.617 -2.715 1 94.81 104 PRO B C 1
ATOM 1850 O O . PRO B 1 104 ? -6.965 -10.516 -1.98 1 94.81 104 PRO B O 1
ATOM 1853 N N . PHE B 1 105 ? -5.375 -9.586 -3.277 1 96.62 105 PHE B N 1
ATOM 1854 C CA . PHE B 1 105 ? -4.461 -10.688 -3.002 1 96.62 105 PHE B CA 1
ATOM 1855 C C . PHE B 1 105 ? -3.986 -10.648 -1.555 1 96.62 105 PHE B C 1
ATOM 1857 O O . PHE B 1 105 ? -3.91 -11.688 -0.895 1 96.62 105 PHE B O 1
ATOM 1864 N N . LEU B 1 106 ? -3.689 -9.508 -1.096 1 97.38 106 LEU B N 1
ATOM 1865 C CA . LEU B 1 106 ? -3.246 -9.359 0.286 1 97.38 106 LEU B CA 1
ATOM 1866 C C . LEU B 1 106 ? -4.332 -9.805 1.257 1 97.38 106 LEU B C 1
ATOM 1868 O O . LEU B 1 106 ? -4.039 -10.383 2.307 1 97.38 106 LEU B O 1
ATOM 1872 N N . ALA B 1 107 ? -5.555 -9.516 0.919 1 96.75 107 ALA B N 1
ATOM 1873 C CA . ALA B 1 107 ? -6.672 -10.023 1.713 1 96.75 107 ALA B CA 1
ATOM 1874 C C . ALA B 1 107 ? -6.727 -11.547 1.669 1 96.75 107 ALA B C 1
ATOM 1876 O O . ALA B 1 107 ? -6.902 -12.195 2.701 1 96.75 107 ALA B O 1
ATOM 1877 N N . THR B 1 108 ? -6.527 -12.086 0.504 1 97.06 108 THR B N 1
ATOM 1878 C CA . THR B 1 108 ? -6.574 -13.523 0.294 1 97.06 108 THR B CA 1
ATOM 1879 C C . THR B 1 108 ? -5.488 -14.227 1.104 1 97.06 108 THR B C 1
ATOM 1881 O O . THR B 1 108 ? -5.707 -15.312 1.643 1 97.06 108 THR B O 1
ATOM 1884 N N . GLU B 1 109 ? -4.352 -13.555 1.186 1 97.19 109 GLU B N 1
ATOM 1885 C CA . GLU B 1 109 ? -3.256 -14.148 1.949 1 97.19 109 GLU B CA 1
ATOM 1886 C C . GLU B 1 109 ? -3.387 -13.828 3.436 1 97.19 109 GLU B C 1
ATOM 1888 O O . GLU B 1 109 ? -2.518 -14.195 4.23 1 97.19 109 GLU B O 1
ATOM 1893 N N . ARG B 1 110 ? -4.402 -13.133 3.777 1 97.31 110 ARG B N 1
ATOM 1894 C CA . ARG B 1 110 ? -4.637 -12.719 5.152 1 97.31 110 ARG B CA 1
ATOM 1895 C C . ARG B 1 110 ? -3.414 -12.008 5.727 1 97.31 110 ARG B C 1
ATOM 1897 O O . ARG B 1 110 ? -2.967 -12.328 6.832 1 97.31 110 ARG B O 1
ATOM 1904 N N . ALA B 1 111 ? -2.924 -11.109 4.992 1 97.19 111 ALA B N 1
ATOM 1905 C CA . ALA B 1 111 ? -1.681 -10.422 5.332 1 97.19 111 ALA B CA 1
ATOM 1906 C C . ALA B 1 111 ? -1.865 -9.523 6.551 1 97.19 111 ALA B C 1
ATOM 1908 O O . ALA B 1 111 ? -2.879 -8.836 6.672 1 97.19 111 ALA B O 1
ATOM 1909 N N . LEU B 1 112 ? -0.959 -9.602 7.461 1 97.56 112 LEU B N 1
ATOM 1910 C CA . LEU B 1 112 ? -0.764 -8.648 8.547 1 97.56 112 LEU B CA 1
ATOM 1911 C C . LEU B 1 112 ? 0.548 -7.895 8.383 1 97.56 112 LEU B C 1
ATOM 1913 O O . LEU B 1 112 ? 1.616 -8.508 8.297 1 97.56 112 LEU B O 1
ATOM 1917 N N . ILE B 1 113 ? 0.431 -6.598 8.352 1 97.38 113 ILE B N 1
ATOM 1918 C CA . ILE B 1 113 ? 1.603 -5.785 8.047 1 97.38 113 ILE B CA 1
ATOM 1919 C C . ILE B 1 113 ? 1.918 -4.875 9.234 1 97.38 113 ILE B C 1
ATOM 1921 O O . ILE B 1 113 ? 1.062 -4.105 9.68 1 97.38 113 ILE B O 1
ATOM 1925 N N . ASP B 1 114 ? 3.041 -4.988 9.75 1 97.19 114 ASP B N 1
ATOM 1926 C CA . ASP B 1 114 ? 3.564 -4.113 10.797 1 97.19 114 ASP B CA 1
ATOM 1927 C C . ASP B 1 114 ? 4.57 -3.113 10.219 1 97.19 114 ASP B C 1
ATOM 1929 O O . ASP B 1 114 ? 5.719 -3.467 9.953 1 97.19 114 ASP B O 1
ATOM 1933 N N . CYS B 1 115 ? 4.18 -1.883 10.102 1 96.44 115 CYS B N 1
ATOM 1934 C CA . CYS B 1 115 ? 4.992 -0.888 9.406 1 96.44 115 CYS B CA 1
ATOM 1935 C C . CYS B 1 115 ? 6.137 -0.406 10.297 1 96.44 115 CYS B C 1
ATOM 1937 O O . CYS B 1 115 ? 7.141 0.1 9.789 1 96.44 115 CYS B O 1
ATOM 1939 N N . GLU B 1 116 ? 5.926 -0.478 11.531 1 94.62 116 GLU B N 1
ATOM 1940 C CA . GLU B 1 116 ? 7.023 -0.114 12.43 1 94.62 116 GLU B CA 1
ATOM 1941 C C . GLU B 1 116 ? 8.141 -1.15 12.375 1 94.62 116 GLU B C 1
ATOM 1943 O O . GLU B 1 116 ? 9.312 -0.799 12.234 1 94.62 116 GLU B O 1
ATOM 1948 N N . ALA B 1 117 ? 7.746 -2.424 12.438 1 94.5 117 ALA B N 1
ATOM 1949 C CA . ALA B 1 117 ? 8.719 -3.51 12.492 1 94.5 117 ALA B CA 1
ATOM 1950 C C . ALA B 1 117 ? 9.234 -3.857 11.102 1 94.5 117 ALA B C 1
ATOM 1952 O O . ALA B 1 117 ? 10.242 -4.551 10.961 1 94.5 117 ALA B O 1
ATOM 1953 N N . GLY B 1 118 ? 8.539 -3.391 10.078 1 95.12 118 GLY B N 1
ATOM 1954 C CA . GLY B 1 118 ? 8.875 -3.791 8.727 1 95.12 118 GLY B CA 1
ATOM 1955 C C . GLY B 1 118 ? 8.625 -5.262 8.453 1 95.12 118 GLY B C 1
ATOM 1956 O O . GLY B 1 118 ? 9.453 -5.938 7.844 1 95.12 118 GLY B O 1
ATOM 1957 N N . GLU B 1 119 ? 7.492 -5.734 8.961 1 96.62 119 GLU B N 1
ATOM 1958 C CA . GLU B 1 119 ? 7.184 -7.152 8.836 1 96.62 119 GLU B CA 1
ATOM 1959 C C . GLU B 1 119 ? 5.871 -7.371 8.094 1 96.62 119 GLU B C 1
ATOM 1961 O O . GLU B 1 119 ? 4.902 -6.633 8.305 1 96.62 119 GLU B O 1
ATOM 1966 N N . LEU B 1 120 ? 5.891 -8.336 7.246 1 97 120 LEU B N 1
ATOM 1967 C CA . LEU B 1 120 ? 4.699 -8.828 6.555 1 97 120 LEU B CA 1
ATOM 1968 C C . LEU B 1 120 ? 4.43 -10.289 6.91 1 97 120 LEU B C 1
ATOM 1970 O O . LEU B 1 120 ? 5.277 -11.156 6.676 1 97 120 LEU B O 1
ATOM 1974 N N . LYS B 1 121 ? 3.34 -10.555 7.555 1 97.31 121 LYS B N 1
ATOM 1975 C CA . LYS B 1 121 ? 2.916 -11.898 7.93 1 97.31 121 LYS B CA 1
ATOM 1976 C C . LYS B 1 121 ? 1.782 -12.383 7.035 1 97.31 121 LYS B C 1
ATOM 1978 O O . LYS B 1 121 ? 0.814 -11.656 6.797 1 97.31 121 LYS B O 1
ATOM 1983 N N . MET B 1 122 ? 1.878 -13.523 6.523 1 96.75 122 MET B N 1
ATOM 1984 C CA . MET B 1 122 ? 0.829 -14.203 5.77 1 96.75 122 MET B CA 1
ATOM 1985 C C . MET B 1 122 ? 0.322 -15.43 6.523 1 96.75 122 MET B C 1
ATOM 1987 O O . MET B 1 122 ? 1.096 -16.109 7.195 1 96.75 122 MET B O 1
ATOM 1991 N N . ARG B 1 123 ? -0.891 -15.648 6.324 1 96.62 123 ARG B N 1
ATOM 1992 C CA . ARG B 1 123 ? -1.499 -16.719 7.094 1 96.62 123 ARG B CA 1
ATOM 1993 C C . ARG B 1 123 ? -2.334 -17.641 6.199 1 96.62 123 ARG B C 1
ATOM 1995 O O . ARG B 1 123 ? -3.033 -17.156 5.301 1 96.62 123 ARG B O 1
ATOM 2002 N N . LEU B 1 124 ? -2.219 -18.828 6.426 1 95.62 124 LEU B N 1
ATOM 2003 C CA . LEU B 1 124 ? -3.037 -19.844 5.797 1 95.62 124 LEU B CA 1
ATOM 2004 C C . LEU B 1 124 ? -3.322 -20.984 6.766 1 95.62 124 LEU B C 1
ATOM 2006 O O . LEU B 1 124 ? -2.395 -21.609 7.297 1 95.62 124 LEU B O 1
ATOM 2010 N N . ASN B 1 125 ? -4.648 -21.188 6.988 1 91.31 125 ASN B N 1
ATOM 2011 C CA . ASN B 1 125 ? -5.062 -22.156 8 1 91.31 125 ASN B CA 1
ATOM 2012 C C . ASN B 1 125 ? -4.418 -21.859 9.352 1 91.31 125 ASN B C 1
ATOM 2014 O O . ASN B 1 125 ? -4.555 -20.75 9.883 1 91.31 125 ASN B O 1
ATOM 2018 N N . ASN B 1 126 ? -3.607 -22.672 9.938 1 92.25 126 ASN B N 1
ATOM 2019 C CA . ASN B 1 126 ? -3.012 -22.438 11.25 1 92.25 126 ASN B CA 1
ATOM 2020 C C . ASN B 1 126 ? -1.51 -22.188 11.148 1 92.25 126 ASN B C 1
ATOM 2022 O O . ASN B 1 126 ? -0.798 -22.234 12.148 1 92.25 126 ASN B O 1
ATOM 2026 N N . GLU B 1 127 ? -1.142 -21.906 9.961 1 96.56 127 GLU B N 1
ATOM 2027 C CA . GLU B 1 127 ? 0.277 -21.641 9.734 1 96.56 127 GLU B CA 1
ATOM 2028 C C . GLU B 1 127 ? 0.509 -20.203 9.297 1 96.56 127 GLU B C 1
ATOM 2030 O O . GLU B 1 127 ? -0.423 -19.516 8.859 1 96.56 127 GLU B O 1
ATOM 2035 N N . GLU B 1 128 ? 1.7 -19.703 9.594 1 96.94 128 GLU B N 1
ATOM 2036 C CA . GLU B 1 128 ? 2.059 -18.344 9.195 1 96.94 128 GLU B CA 1
ATOM 2037 C C . GLU B 1 128 ? 3.486 -18.297 8.656 1 96.94 128 GLU B C 1
ATOM 2039 O O . GLU B 1 128 ? 4.312 -19.141 8.984 1 96.94 128 GLU B O 1
ATOM 2044 N N . ILE B 1 129 ? 3.748 -17.375 7.785 1 96.81 129 ILE B N 1
ATOM 2045 C CA . ILE B 1 129 ? 5.074 -17 7.309 1 96.81 129 ILE B CA 1
ATOM 2046 C C . ILE B 1 129 ? 5.305 -15.508 7.527 1 96.81 129 ILE B C 1
ATOM 2048 O O . ILE B 1 129 ? 4.41 -14.688 7.285 1 96.81 129 ILE B O 1
ATOM 2052 N N . ILE B 1 130 ? 6.52 -15.18 8.023 1 97.19 130 ILE B N 1
ATOM 2053 C CA . ILE B 1 130 ? 6.844 -13.781 8.297 1 97.19 130 ILE B CA 1
ATOM 2054 C C . ILE B 1 130 ? 8.039 -13.352 7.441 1 97.19 130 ILE B C 1
ATOM 2056 O O . ILE B 1 130 ? 9.039 -14.062 7.367 1 97.19 130 ILE B O 1
ATOM 2060 N N . PHE B 1 131 ? 7.895 -12.266 6.789 1 96 131 PHE B N 1
ATOM 2061 C CA . PHE B 1 131 ? 8.984 -11.641 6.039 1 96 131 PHE B CA 1
ATOM 2062 C C . PHE B 1 131 ? 9.398 -10.32 6.68 1 96 131 PHE B C 1
ATOM 2064 O O . PHE B 1 131 ? 8.547 -9.547 7.117 1 96 131 PHE B O 1
ATOM 2071 N N . ASN B 1 132 ? 10.641 -10.086 6.754 1 94.19 132 ASN B N 1
ATOM 2072 C CA . ASN B 1 132 ? 11.203 -8.805 7.16 1 94.19 132 ASN B CA 1
ATOM 2073 C C . ASN B 1 132 ? 11.719 -8.016 5.961 1 94.19 132 ASN B C 1
ATOM 2075 O O . ASN B 1 132 ? 12.516 -8.531 5.172 1 94.19 132 ASN B O 1
ATOM 2079 N N . VAL B 1 133 ? 11.18 -6.836 5.855 1 86.25 133 VAL B N 1
ATOM 2080 C CA . VAL B 1 133 ? 11.578 -6.082 4.672 1 86.25 133 VAL B CA 1
ATOM 2081 C C . VAL B 1 133 ? 12.656 -5.066 5.043 1 86.25 133 VAL B C 1
ATOM 2083 O O . VAL B 1 133 ? 13.141 -4.324 4.184 1 86.25 133 VAL B O 1
ATOM 2086 N N . GLN B 1 134 ? 13.031 -4.867 6.312 1 81.31 134 GLN B N 1
ATOM 2087 C CA . GLN B 1 134 ? 14.078 -3.961 6.762 1 81.31 134 GLN B CA 1
ATOM 2088 C C . GLN B 1 134 ? 15.445 -4.629 6.695 1 81.31 134 GLN B C 1
ATOM 2090 O O . GLN B 1 134 ? 15.555 -5.852 6.824 1 81.31 134 GLN B O 1
#

Nearest PDB structures (foldseek):
  4z2z-assembly1_B  TM=7.977E-01  e=9.766E-07  Saccharomyces cerevisiae S288C
  4rgh-assembly1_A  TM=8.073E-01  e=3.680E-06  Homo sapiens
  5yq8-assembly2_D  TM=7.820E-01  e=5.202E-06  Leishmania major
  7d66-assembly2_I  TM=7.662E-01  e=9.261E-06  Toxoplasma gondii GT1
  6ogv-assembly1_A-2  TM=7.665E-01  e=2.086E-04  Human immunodeficiency virus 1

Foldseek 3Di:
DDDDDDQQAFPFDWKDFQPDIQRGAGEDAVDPFKEAEPVVVVVSVDPQFDADPDWDQDPVRDTDGFRHKDWQGWMDDVPDIFGHIYTYHHDDADSNHRIYDYDVRCVRQVWDADRVQQKIWGDDDHDIDIDHRD/DDDDDDQQAFPFDWKDFQPDIQRGAGEDAVDPFKEAEPVVVVVSVPPQADQDPDWDQDPVRDTDGFRHKDWQGWMDDVPDIFGGIYTYHHDDADSNHRIYDYDVVCVRQVWDADRVQQWIWGDDDHDIDIDHRD

Solvent-accessible surface area (backbone atoms only — not comparable to full-atom values): 14051 Å² total; per-residue (Å²): 129,59,62,73,42,63,63,38,58,63,51,47,45,55,34,30,42,85,93,42,75,37,74,37,28,34,44,20,48,66,31,84,48,24,39,36,26,40,69,57,47,60,70,65,65,58,71,82,41,45,81,52,87,53,72,41,68,41,98,70,64,48,73,42,67,41,64,15,44,41,69,64,43,55,37,30,44,92,92,47,60,37,49,34,56,35,40,23,32,87,53,84,78,38,87,81,50,51,31,39,39,5,31,21,44,38,19,33,35,37,26,35,36,33,36,60,77,19,33,43,31,35,42,56,93,94,45,74,50,79,44,72,44,97,127,60,62,73,44,63,62,39,58,61,52,47,46,55,33,30,41,84,93,44,74,37,73,36,28,32,45,21,49,66,32,84,49,25,40,36,25,39,69,57,47,60,70,65,64,58,72,84,43,46,81,53,88,53,72,42,68,41,95,72,63,47,74,42,66,41,64,15,43,42,67,64,43,58,40,29,43,91,92,47,61,38,50,34,55,33,40,22,32,87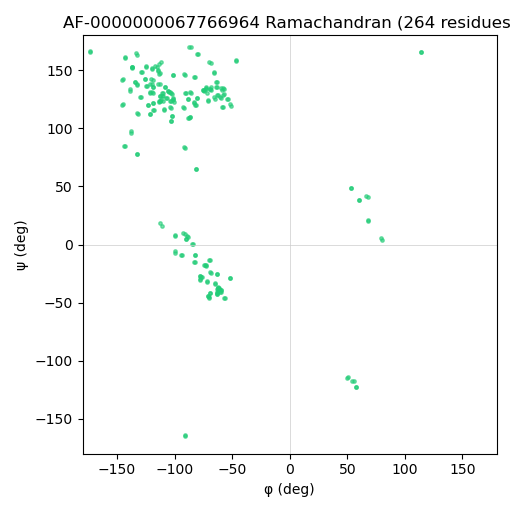,53,82,78,39,88,78,50,51,30,40,38,6,31,19,43,36,17,30,35,37,26,35,36,32,37,57,77,20,33,42,32,34,41,55,94,95,42,74,51,78,45,72,44,96